Protein AF-A0A9W6Y6C5-F1 (afdb_monomer)

InterPro domains:
  IPR032675 Leucine-rich repeat domain superfamily [G3DSA:3.80.10.10] (20-243)
  IPR058256 WLGC domain [PF26605] (232-296)

pLDDT: mean 74.9, std 23.09, range [21.95, 97.5]

Mean predicted aligned error: 12.91 Å

Sequence (296 aa):
MEVYPPGRFEQLASVSADPVEIAVIYKSLKSLRILTVLECSVRTTWKPIPEAPSTRRHRALTSPMVHLPDDIFDDMQSLAFIHLAMFVATPKLPSFQGLTGLKSLTLAVFLVLQELPPLTNLQRLERFFMVGLISMDSLPDLSPVQNLKSFVVSDRGTWCCNGFLGDCDLSVDKCMVHPVWGAPAATCLPSNRTNKVATTATIELVKKFATTVCGPVPKPEFLEGSPTPDIMAPCNGTLYRQCPRPDNVESMCYNARFMGIACTTTPFPIEMRRRQIASGLGDKCDPTVEAWLGCK

Organism: NCBI:txid1490495

Structure (mmCIF, N/CA/C/O backbone):
data_AF-A0A9W6Y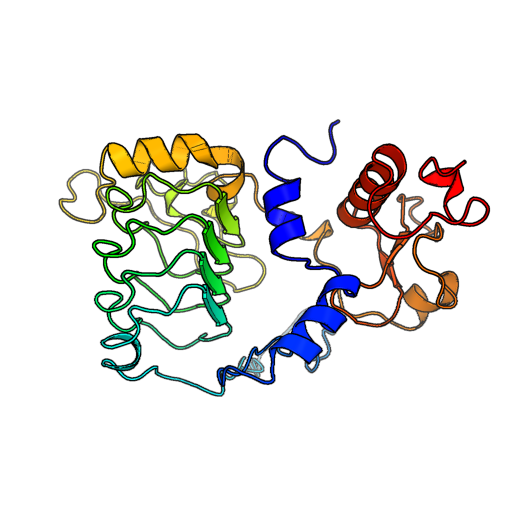6C5-F1
#
_entry.id   AF-A0A9W6Y6C5-F1
#
loop_
_atom_site.group_PDB
_atom_site.id
_atom_site.type_symbol
_atom_site.label_atom_id
_atom_site.label_alt_id
_atom_site.label_comp_id
_atom_site.label_asym_id
_atom_site.label_entity_id
_atom_site.label_seq_id
_atom_site.pdbx_PDB_ins_code
_atom_site.Cartn_x
_atom_site.Cartn_y
_atom_site.Cartn_z
_atom_site.occupancy
_atom_site.B_iso_or_equiv
_atom_site.auth_seq_id
_atom_site.auth_comp_id
_atom_site.auth_asym_id
_atom_site.auth_atom_id
_atom_site.pdbx_PDB_model_num
ATOM 1 N N . MET A 1 1 ? 23.641 -3.076 -4.170 1.00 35.78 1 MET A N 1
ATOM 2 C CA . MET A 1 1 ? 22.394 -2.531 -3.594 1.00 35.78 1 MET A CA 1
ATOM 3 C C . MET A 1 1 ? 21.275 -3.473 -3.974 1.00 35.78 1 MET A C 1
ATOM 5 O O . MET A 1 1 ? 21.110 -3.741 -5.154 1.00 35.78 1 MET A O 1
ATOM 9 N N . GLU A 1 2 ? 20.577 -4.032 -2.995 1.00 43.03 2 GLU A N 1
ATOM 10 C CA . GLU A 1 2 ? 19.463 -4.950 -3.232 1.00 43.03 2 GLU A CA 1
ATOM 11 C C . GLU A 1 2 ? 18.272 -4.145 -3.785 1.00 43.03 2 GLU A C 1
ATOM 13 O O . GLU A 1 2 ? 17.758 -3.251 -3.114 1.00 43.03 2 GLU A O 1
ATOM 18 N N . VAL A 1 3 ? 17.873 -4.389 -5.038 1.00 47.50 3 VAL A N 1
ATOM 19 C CA . VAL A 1 3 ? 16.790 -3.642 -5.720 1.00 47.50 3 VAL A CA 1
ATOM 20 C C . VAL A 1 3 ? 15.451 -3.809 -4.983 1.00 47.50 3 VAL A C 1
ATOM 22 O O . VAL A 1 3 ? 14.647 -2.871 -4.899 1.00 47.50 3 VAL A O 1
ATOM 25 N N . TYR A 1 4 ? 15.261 -4.968 -4.351 1.00 45.44 4 TYR A N 1
ATOM 26 C CA . TYR A 1 4 ? 14.184 -5.241 -3.408 1.00 45.44 4 TYR A CA 1
ATOM 27 C C . TYR A 1 4 ? 14.740 -5.558 -2.019 1.00 45.44 4 TYR A C 1
ATOM 29 O O . TYR A 1 4 ? 15.051 -6.719 -1.757 1.00 45.44 4 TYR A O 1
ATOM 37 N N . PRO A 1 5 ? 14.817 -4.577 -1.105 1.00 46.44 5 PRO A N 1
ATOM 38 C CA . PRO A 1 5 ? 14.903 -4.891 0.313 1.00 46.44 5 PRO A CA 1
ATOM 39 C C . PRO A 1 5 ? 13.683 -5.734 0.748 1.00 46.44 5 PRO A C 1
ATOM 41 O O . PRO A 1 5 ? 12.612 -5.621 0.132 1.00 46.44 5 PRO A O 1
ATOM 44 N N . PRO A 1 6 ? 13.813 -6.557 1.804 1.00 42.69 6 PRO A N 1
ATOM 45 C CA . PRO A 1 6 ? 12.736 -7.416 2.301 1.00 42.69 6 PRO A CA 1
ATOM 46 C C . PRO A 1 6 ? 11.403 -6.663 2.472 1.00 42.69 6 PRO A C 1
ATOM 48 O O . PRO A 1 6 ? 11.356 -5.623 3.129 1.00 42.69 6 PRO A O 1
ATOM 51 N N . GLY A 1 7 ? 10.312 -7.164 1.880 1.00 43.38 7 GLY A N 1
ATOM 52 C CA . GLY A 1 7 ? 8.975 -6.548 1.923 1.00 43.38 7 GLY A CA 1
ATOM 53 C C . GLY A 1 7 ? 8.609 -5.678 0.711 1.00 43.38 7 GLY A C 1
ATOM 54 O O . GLY A 1 7 ? 7.429 -5.441 0.451 1.00 43.38 7 GLY A O 1
ATOM 55 N N . ARG A 1 8 ? 9.587 -5.197 -0.073 1.00 44.81 8 ARG A N 1
ATOM 56 C CA . ARG A 1 8 ? 9.325 -4.306 -1.224 1.00 44.81 8 ARG A CA 1
ATOM 57 C C . ARG A 1 8 ? 8.749 -5.051 -2.434 1.00 44.81 8 ARG A C 1
ATOM 59 O O . ARG A 1 8 ? 7.960 -4.481 -3.185 1.00 44.81 8 ARG A O 1
ATOM 66 N N . PHE A 1 9 ? 9.137 -6.314 -2.620 1.00 38.84 9 PHE A N 1
ATOM 67 C CA . PHE A 1 9 ? 8.593 -7.178 -3.671 1.00 38.84 9 PHE A CA 1
ATOM 68 C C . PHE A 1 9 ? 7.110 -7.453 -3.414 1.00 38.84 9 PHE A C 1
ATOM 70 O O . PHE A 1 9 ? 6.289 -7.272 -4.303 1.00 38.84 9 PHE A O 1
ATOM 77 N N . GLU A 1 10 ? 6.752 -7.775 -2.174 1.00 42.00 10 GLU A N 1
ATOM 78 C CA . GLU A 1 10 ? 5.386 -8.040 -1.732 1.00 42.00 10 GLU A CA 1
ATOM 79 C C . GLU A 1 10 ? 4.498 -6.798 -1.886 1.00 42.00 10 GLU A C 1
ATOM 81 O O . GLU A 1 10 ? 3.348 -6.908 -2.309 1.00 42.00 10 GLU A O 1
ATOM 86 N N . GLN A 1 11 ? 5.034 -5.606 -1.607 1.00 41.72 11 GLN A N 1
ATOM 87 C CA . GLN A 1 11 ? 4.321 -4.335 -1.764 1.00 41.72 11 GLN A CA 1
ATOM 88 C C . GLN A 1 11 ? 4.034 -3.975 -3.229 1.00 41.72 11 GLN A C 1
ATOM 90 O O . GLN A 1 11 ? 2.959 -3.464 -3.521 1.00 41.72 11 GLN A O 1
ATOM 95 N N . LEU A 1 12 ? 4.967 -4.220 -4.154 1.00 37.03 12 LEU A N 1
ATOM 96 C CA . LEU A 1 12 ? 4.788 -3.877 -5.572 1.00 37.03 12 LEU A CA 1
ATOM 97 C C . LEU A 1 12 ? 4.076 -4.980 -6.358 1.00 37.03 12 LEU A C 1
ATOM 99 O O . LEU A 1 12 ? 3.166 -4.674 -7.119 1.00 37.03 12 LEU A O 1
ATOM 103 N N . ALA A 1 13 ? 4.417 -6.251 -6.126 1.00 36.44 13 ALA A N 1
ATOM 104 C CA . ALA A 1 13 ? 3.774 -7.396 -6.771 1.00 36.44 13 ALA A CA 1
ATOM 105 C C . ALA A 1 13 ? 2.296 -7.538 -6.370 1.00 36.44 13 ALA A C 1
ATOM 107 O O . ALA A 1 13 ? 1.484 -7.964 -7.184 1.00 36.44 13 ALA A O 1
ATOM 108 N N . SER A 1 14 ? 1.911 -7.118 -5.155 1.00 36.47 14 SER A N 1
ATOM 109 C CA . SER A 1 14 ? 0.491 -7.050 -4.764 1.00 36.47 14 SER A CA 1
ATOM 110 C C . SER A 1 14 ? -0.294 -5.946 -5.481 1.00 36.47 14 SER A C 1
ATOM 112 O O . SER A 1 14 ? -1.517 -6.028 -5.568 1.00 36.47 14 SER A O 1
ATOM 114 N N . VAL A 1 15 ? 0.393 -4.927 -6.011 1.00 38.50 15 VAL A N 1
ATOM 115 C CA . VAL A 1 15 ? -0.204 -3.823 -6.781 1.00 38.50 15 VAL A CA 1
ATOM 116 C C . VAL A 1 15 ? -0.152 -4.103 -8.290 1.00 38.50 15 VAL A C 1
ATOM 118 O O . VAL A 1 15 ? -1.014 -3.634 -9.031 1.00 38.50 15 VAL A O 1
ATOM 121 N N . SER A 1 16 ? 0.820 -4.893 -8.754 1.00 35.66 16 SER A N 1
ATOM 122 C CA . SER A 1 16 ? 0.976 -5.322 -10.146 1.00 35.66 16 SER A CA 1
ATOM 123 C C . SER A 1 16 ? 0.706 -6.823 -10.291 1.00 35.66 16 SER A C 1
ATOM 125 O O . SER A 1 16 ? 1.636 -7.616 -10.430 1.00 35.66 16 SER A O 1
ATOM 127 N N . ALA A 1 17 ? -0.563 -7.221 -10.250 1.00 30.53 17 ALA A N 1
ATOM 128 C CA . ALA A 1 17 ? -0.942 -8.583 -10.616 1.00 30.53 17 ALA A CA 1
ATOM 129 C C . ALA A 1 17 ? -0.750 -8.815 -12.131 1.00 30.53 17 ALA A C 1
ATOM 131 O O . ALA A 1 17 ? -1.084 -7.954 -12.950 1.00 30.53 17 ALA A O 1
ATOM 132 N N . ASP A 1 18 ? -0.181 -9.975 -12.463 1.00 35.78 18 ASP A N 1
ATOM 133 C CA . ASP A 1 18 ? 0.214 -10.463 -13.790 1.00 35.78 18 ASP A CA 1
ATOM 134 C C . ASP A 1 18 ? -0.994 -11.016 -14.604 1.00 35.78 18 ASP A C 1
ATOM 136 O O . ASP A 1 18 ? -1.889 -11.650 -14.035 1.00 35.78 18 ASP A O 1
ATOM 140 N N . PRO A 1 19 ? -1.041 -10.807 -15.936 1.00 37.81 19 PRO A N 1
ATOM 141 C CA . PRO A 1 19 ? -2.069 -11.327 -16.856 1.00 37.81 19 PRO A CA 1
ATOM 142 C C . PRO A 1 19 ? -2.329 -12.809 -16.925 1.00 37.81 19 PRO A C 1
ATOM 144 O O . PRO A 1 19 ? -3.433 -13.179 -17.339 1.00 37.81 19 PRO A O 1
ATOM 147 N N . VAL A 1 20 ? -1.389 -13.662 -16.541 1.00 39.09 20 VAL A N 1
ATOM 148 C CA . VAL A 1 20 ? -1.646 -15.104 -16.618 1.00 39.09 20 VAL A CA 1
ATOM 149 C C . VAL A 1 20 ? -2.692 -15.545 -15.570 1.00 39.09 20 VAL A C 1
ATOM 151 O O . VAL A 1 20 ? -3.360 -16.563 -15.752 1.00 39.09 20 VAL A O 1
ATOM 154 N N . GLU A 1 21 ? -2.996 -14.717 -14.559 1.00 43.22 21 GLU A N 1
ATOM 155 C CA . GLU A 1 21 ? -4.095 -14.961 -13.607 1.00 43.22 21 GLU A CA 1
ATOM 156 C C . GLU A 1 21 ? -5.474 -14.422 -14.051 1.00 43.22 21 GLU A C 1
ATOM 158 O O . GLU A 1 21 ? -6.501 -14.831 -13.500 1.00 43.22 21 GLU A O 1
ATOM 163 N N . ILE A 1 22 ? -5.567 -13.600 -15.107 1.00 39.03 22 ILE A N 1
ATOM 164 C CA . ILE A 1 22 ? -6.864 -13.093 -15.605 1.00 39.03 22 ILE A CA 1
ATOM 165 C C . ILE A 1 22 ? -7.695 -14.189 -16.296 1.00 39.03 22 ILE A C 1
ATOM 167 O O . ILE A 1 22 ? -8.928 -14.167 -16.244 1.00 39.03 22 ILE A O 1
ATOM 171 N N . ALA A 1 23 ? -7.061 -15.220 -16.856 1.00 34.91 23 ALA A N 1
ATOM 172 C CA . ALA A 1 23 ? -7.783 -16.358 -17.432 1.00 34.91 23 ALA A CA 1
ATOM 173 C C . ALA A 1 23 ? -8.516 -17.205 -16.363 1.00 34.91 23 ALA A C 1
ATOM 175 O O . ALA A 1 23 ? -9.588 -17.755 -16.630 1.00 34.91 23 ALA A O 1
ATOM 176 N N . VAL A 1 24 ? -7.994 -17.259 -15.129 1.00 37.81 24 VAL A N 1
ATOM 177 C CA . VAL A 1 24 ? -8.642 -17.921 -13.977 1.00 37.81 24 VAL A CA 1
ATOM 178 C C . VAL A 1 24 ? -9.771 -17.051 -13.410 1.00 37.81 24 VAL A C 1
ATOM 180 O O . VAL A 1 24 ? -10.829 -17.570 -13.031 1.00 37.81 24 VAL A O 1
ATOM 183 N N . ILE A 1 25 ? -9.592 -15.725 -13.446 1.00 38.53 25 ILE A N 1
ATOM 184 C CA . ILE A 1 25 ? -10.616 -14.734 -13.089 1.00 38.53 25 ILE A CA 1
ATOM 185 C C . ILE A 1 25 ? -11.837 -14.873 -14.017 1.00 38.53 25 ILE A C 1
ATOM 187 O O . ILE A 1 25 ? -12.955 -15.019 -13.526 1.00 38.53 25 ILE A O 1
ATOM 191 N N . TYR A 1 26 ? -11.657 -14.983 -15.338 1.00 32.91 26 TYR A N 1
ATOM 192 C CA . TYR A 1 26 ? -12.783 -15.114 -16.279 1.00 32.91 26 TYR A CA 1
ATOM 193 C C . TYR A 1 26 ? -13.602 -16.409 -16.134 1.00 32.91 26 TYR A C 1
ATOM 195 O O . TYR A 1 26 ? -14.807 -16.397 -16.389 1.00 32.91 26 TYR A O 1
ATOM 203 N N . LYS A 1 27 ? -13.002 -17.521 -15.686 1.00 29.88 27 LYS A N 1
ATOM 204 C CA . LYS A 1 27 ? -13.739 -18.785 -15.476 1.00 29.88 27 LYS A CA 1
ATOM 205 C C . LYS A 1 27 ? -14.435 -18.854 -14.108 1.00 29.88 27 LYS A C 1
ATOM 207 O O . LYS A 1 27 ? -15.448 -19.539 -13.981 1.00 29.88 27 LYS A O 1
ATOM 212 N N . SER A 1 28 ? -13.943 -18.100 -13.120 1.00 31.39 28 SER A N 1
ATOM 213 C CA . SER A 1 28 ? -14.518 -18.004 -11.763 1.00 31.39 28 SER A CA 1
ATOM 214 C C . SER A 1 28 ? -15.625 -16.943 -11.652 1.00 31.39 28 SER A C 1
ATOM 216 O O . SER A 1 28 ? -16.519 -17.056 -10.813 1.00 31.39 28 SER A O 1
ATOM 218 N N . LEU A 1 29 ? -15.641 -15.964 -12.566 1.00 35.97 29 LEU A N 1
ATOM 219 C CA . LEU A 1 29 ? -16.676 -14.926 -12.690 1.00 35.97 29 LEU A CA 1
ATOM 220 C C . LEU A 1 29 ? -18.054 -15.442 -13.152 1.00 35.97 29 LEU A C 1
ATOM 222 O O . LEU A 1 29 ? -18.981 -14.655 -13.332 1.00 35.97 29 LEU A O 1
ATOM 226 N N . LYS A 1 30 ? -18.243 -16.762 -13.283 1.00 27.92 30 LYS A N 1
ATOM 227 C CA . LYS A 1 30 ? -19.571 -17.358 -13.489 1.00 27.92 30 LYS A CA 1
ATOM 228 C C . LYS A 1 30 ? -20.426 -17.429 -12.219 1.00 27.92 30 LYS A C 1
ATOM 230 O O . LYS A 1 30 ? -21.610 -17.727 -12.348 1.00 27.92 30 LYS A O 1
ATOM 235 N N . SER A 1 31 ? -19.871 -17.156 -11.030 1.00 30.20 31 SER A N 1
ATOM 236 C CA . SER A 1 31 ? -20.602 -17.401 -9.777 1.00 30.20 31 SER A CA 1
ATOM 237 C C . SER A 1 31 ? -20.768 -16.244 -8.799 1.00 30.20 31 SER A C 1
ATOM 239 O O . SER A 1 31 ? -21.602 -16.400 -7.918 1.00 30.20 31 SER A O 1
ATOM 241 N N . LEU A 1 32 ? -20.103 -15.092 -8.918 1.00 27.98 32 LEU A N 1
ATOM 242 C CA . LEU A 1 32 ? -20.371 -13.991 -7.982 1.00 27.98 32 LEU A CA 1
ATOM 243 C C . LEU A 1 32 ? -20.358 -12.623 -8.670 1.00 27.98 32 LEU A C 1
ATOM 245 O O . LEU A 1 32 ? -19.344 -12.166 -9.192 1.00 27.98 32 LEU A O 1
ATOM 249 N N . ARG A 1 33 ? -21.524 -11.972 -8.642 1.00 34.81 33 ARG A N 1
ATOM 250 C CA . ARG A 1 33 ? -21.715 -10.555 -8.948 1.00 34.81 33 ARG A CA 1
ATOM 251 C C . ARG A 1 33 ? -21.008 -9.725 -7.872 1.00 34.81 33 ARG A C 1
ATOM 253 O O . ARG A 1 33 ? -21.484 -9.734 -6.750 1.00 34.81 33 ARG A O 1
ATOM 260 N N . ILE A 1 34 ? -19.928 -9.030 -8.229 1.00 29.50 34 ILE A N 1
ATOM 261 C CA . ILE A 1 34 ? -19.502 -7.690 -7.769 1.00 29.50 34 ILE A CA 1
ATOM 262 C C . ILE A 1 34 ? -18.491 -7.213 -8.829 1.00 29.50 34 ILE A C 1
ATOM 264 O O . ILE A 1 34 ? -17.524 -7.913 -9.122 1.00 29.50 34 ILE A O 1
ATOM 268 N N . LEU A 1 35 ? -18.761 -6.066 -9.466 1.00 28.34 35 LEU A N 1
ATOM 269 C CA . LEU A 1 35 ? -17.935 -5.513 -10.545 1.00 28.34 35 LEU A CA 1
ATOM 270 C C . LEU A 1 35 ? -16.554 -5.094 -10.019 1.00 28.34 35 LEU A C 1
ATOM 272 O O . LEU A 1 35 ? -16.429 -4.145 -9.249 1.00 28.34 35 LEU A O 1
ATOM 276 N N . THR A 1 36 ? -15.510 -5.764 -10.491 1.00 31.42 36 THR A N 1
ATOM 277 C CA . THR A 1 36 ? -14.113 -5.348 -10.360 1.00 31.42 36 THR A CA 1
ATOM 278 C C . THR A 1 36 ? -13.813 -4.213 -11.346 1.00 31.42 36 THR A C 1
ATOM 280 O O . THR A 1 36 ? -13.741 -4.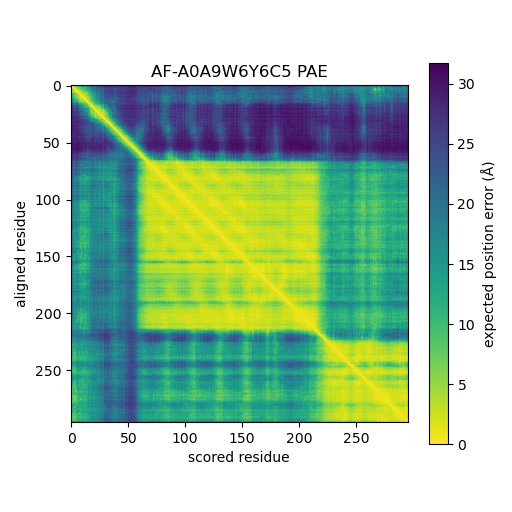423 -12.553 1.00 31.42 36 THR A O 1
ATOM 283 N N . VAL A 1 37 ? -13.623 -2.988 -10.844 1.00 33.69 37 VAL A N 1
ATOM 284 C CA . VAL A 1 37 ? -13.155 -1.837 -11.640 1.00 33.69 37 VAL A CA 1
ATOM 285 C C . VAL A 1 37 ? -11.629 -1.886 -11.725 1.00 33.69 37 VAL A C 1
ATOM 287 O O . VAL A 1 37 ? -10.928 -1.212 -10.976 1.00 33.69 37 VAL A O 1
ATOM 290 N N . LEU A 1 38 ? -11.111 -2.692 -12.655 1.00 30.36 38 LEU A N 1
ATOM 291 C CA . LEU A 1 38 ? -9.702 -2.654 -13.069 1.00 30.36 38 LEU A CA 1
ATOM 292 C C . LEU A 1 38 ? -9.464 -1.689 -14.257 1.00 30.36 38 LEU A C 1
ATOM 294 O O . LEU A 1 38 ? -8.454 -1.787 -14.943 1.00 30.36 38 LEU A O 1
ATOM 298 N N . GLU A 1 39 ? -10.376 -0.736 -14.499 1.00 33.75 39 GLU A N 1
ATOM 299 C CA . GLU A 1 39 ? -10.326 0.216 -15.626 1.00 33.75 39 GLU A CA 1
ATOM 300 C C . GLU A 1 39 ? -10.514 1.688 -15.200 1.00 33.75 39 GLU A C 1
ATOM 302 O O . GLU A 1 39 ? -11.394 2.391 -15.691 1.00 33.75 39 GLU A O 1
ATOM 307 N N . CYS A 1 40 ? -9.674 2.221 -14.308 1.00 28.78 40 CYS A N 1
ATOM 308 C CA . CYS A 1 40 ? -9.691 3.666 -14.022 1.00 28.78 40 CYS A CA 1
ATOM 309 C C . CYS A 1 40 ? -8.330 4.353 -14.193 1.00 28.78 40 CYS A C 1
ATOM 311 O O . CYS A 1 40 ? -7.911 5.165 -13.373 1.00 28.78 40 CYS A O 1
ATOM 313 N N . SER A 1 41 ? -7.599 4.035 -15.266 1.00 29.50 41 SER A N 1
ATOM 314 C CA . SER A 1 41 ? -6.365 4.764 -15.620 1.00 29.50 41 SER A CA 1
ATOM 315 C C . SER A 1 41 ? -6.095 4.887 -17.122 1.00 29.50 41 SER A C 1
ATOM 317 O O . SER A 1 41 ? -4.941 4.998 -17.522 1.00 29.50 41 SER A O 1
ATOM 319 N N . VAL A 1 42 ? -7.122 4.927 -17.980 1.00 28.12 42 VAL A N 1
ATOM 320 C CA . VAL A 1 42 ? -6.904 5.191 -19.417 1.00 28.12 42 VAL A CA 1
ATOM 321 C C . VAL A 1 42 ? -7.990 6.090 -20.010 1.00 28.12 42 VAL A C 1
ATOM 323 O O . VAL A 1 42 ? -8.723 5.671 -20.895 1.00 28.12 42 VAL A O 1
ATOM 326 N N . ARG A 1 43 ? -8.098 7.355 -19.564 1.00 26.94 43 ARG A N 1
ATOM 327 C CA . ARG A 1 43 ? -8.546 8.444 -20.467 1.00 26.94 43 ARG A CA 1
ATOM 328 C C . ARG A 1 43 ? -8.329 9.876 -19.980 1.00 26.94 43 ARG A C 1
ATOM 330 O O . ARG A 1 43 ? -9.202 10.725 -20.148 1.00 26.94 43 ARG A O 1
ATOM 337 N N . THR A 1 44 ? -7.148 10.231 -19.487 1.00 24.55 44 THR A N 1
ATOM 338 C CA . THR A 1 44 ? -6.746 11.646 -19.502 1.00 24.55 44 THR A CA 1
ATOM 339 C C . THR A 1 44 ? -5.292 11.759 -19.927 1.00 24.55 44 THR A C 1
ATOM 341 O O . THR A 1 44 ? -4.393 11.418 -19.171 1.00 24.55 44 THR A O 1
ATOM 344 N N . THR A 1 45 ? -5.080 12.211 -21.161 1.00 25.09 45 THR A N 1
ATOM 345 C CA . THR A 1 45 ? -3.783 12.606 -21.713 1.00 25.09 45 THR A CA 1
ATOM 346 C C . THR A 1 45 ? -3.016 13.468 -20.708 1.00 25.09 45 THR A C 1
ATOM 348 O O . THR A 1 45 ? -3.386 14.620 -20.479 1.00 25.09 45 THR A O 1
ATOM 351 N N . TRP A 1 46 ? -1.963 12.915 -20.111 1.00 24.17 46 TRP A N 1
ATOM 352 C CA . TRP A 1 46 ? -0.948 13.688 -19.407 1.00 24.17 46 TRP A CA 1
ATOM 353 C C . TRP A 1 46 ? -0.102 14.395 -20.468 1.00 24.17 46 TRP A C 1
ATOM 355 O O . TRP A 1 46 ? 0.730 13.772 -21.120 1.00 24.17 46 TRP A O 1
ATOM 365 N N . LYS A 1 47 ? -0.347 15.689 -20.693 1.00 21.95 47 LYS A N 1
ATOM 366 C CA . LYS A 1 47 ? 0.662 16.576 -21.285 1.00 21.95 47 LYS A CA 1
ATOM 367 C C . LYS A 1 47 ? 1.342 17.334 -20.138 1.00 21.95 47 LYS A C 1
ATOM 369 O O . LYS A 1 47 ? 0.615 17.838 -19.280 1.00 21.95 47 LYS A O 1
ATOM 374 N N . PRO A 1 48 ? 2.683 17.440 -20.108 1.00 25.17 48 PRO A N 1
ATOM 375 C CA . PRO A 1 48 ? 3.373 18.337 -19.186 1.00 25.17 48 PRO A CA 1
ATOM 376 C C . PRO A 1 48 ? 2.980 19.785 -19.511 1.00 25.17 48 PRO A C 1
ATOM 378 O O . PRO A 1 48 ? 2.937 20.158 -20.684 1.00 25.17 48 PRO A O 1
ATOM 381 N N . ILE A 1 49 ? 2.661 20.587 -18.495 1.00 26.33 49 ILE A N 1
ATOM 382 C CA . ILE A 1 49 ? 2.332 22.011 -18.656 1.00 26.33 49 ILE A CA 1
ATOM 383 C C . ILE A 1 49 ? 3.634 22.828 -18.527 1.00 26.33 49 ILE A C 1
ATOM 385 O O . ILE A 1 49 ? 4.293 22.700 -17.495 1.00 26.33 49 ILE A O 1
ATOM 389 N N . PRO A 1 50 ? 4.007 23.664 -19.518 1.00 27.55 50 PRO A N 1
ATOM 390 C CA . PRO A 1 50 ? 4.955 24.759 -19.328 1.00 27.55 50 PRO A CA 1
ATOM 391 C C . PRO A 1 50 ? 4.277 25.933 -18.599 1.00 27.55 50 PRO A C 1
ATOM 393 O O . PRO A 1 50 ? 3.067 26.120 -18.699 1.00 27.55 50 PRO A O 1
ATOM 396 N N . GLU A 1 51 ? 5.057 26.698 -17.841 1.00 30.81 51 GLU A N 1
ATOM 397 C CA . GLU A 1 51 ? 4.613 27.739 -16.904 1.00 30.81 51 GLU A CA 1
ATOM 398 C C . GLU A 1 51 ? 3.603 28.783 -17.450 1.00 30.81 51 GLU A C 1
ATOM 400 O O . GLU A 1 51 ? 3.747 29.296 -18.558 1.00 30.81 51 GLU A O 1
ATOM 405 N N . ALA A 1 52 ? 2.672 29.166 -16.552 1.00 25.91 52 ALA A N 1
ATOM 406 C CA . ALA A 1 52 ? 1.815 30.375 -16.493 1.00 25.91 52 ALA A CA 1
ATOM 407 C C . ALA A 1 52 ? 0.575 30.502 -17.428 1.00 25.91 52 ALA A C 1
ATOM 409 O O . ALA A 1 52 ? 0.502 29.876 -18.478 1.00 25.91 52 ALA A O 1
ATOM 410 N N . PRO A 1 53 ? -0.395 31.403 -17.126 1.00 37.47 53 PRO A N 1
ATOM 411 C CA . PRO A 1 53 ? -1.099 31.633 -15.858 1.00 37.47 53 PRO A CA 1
ATOM 412 C C . PRO A 1 53 ? -2.645 31.498 -15.986 1.00 37.47 53 PRO A C 1
ATOM 414 O O . PRO A 1 53 ? -3.230 31.594 -17.059 1.00 37.47 53 PRO A O 1
ATOM 417 N N . SER A 1 54 ? -3.311 31.301 -14.840 1.00 38.22 54 SER A N 1
ATOM 418 C CA . SER A 1 54 ? -4.755 31.498 -14.581 1.00 38.22 54 SER A CA 1
ATOM 419 C C . SER A 1 54 ? -5.774 30.981 -15.616 1.00 38.22 54 SER A C 1
ATOM 421 O O . SER A 1 54 ? -6.292 31.733 -16.433 1.00 38.22 54 SER A O 1
ATOM 423 N N . THR A 1 55 ? -6.191 29.720 -15.479 1.00 26.09 55 THR A N 1
ATOM 424 C CA . THR A 1 55 ? -7.614 29.310 -15.419 1.00 26.09 55 THR A CA 1
ATOM 425 C C . THR A 1 55 ? -7.682 27.807 -15.140 1.00 26.09 55 THR A C 1
ATOM 427 O O . THR A 1 55 ? -7.349 26.971 -15.976 1.00 26.09 55 THR A O 1
ATOM 430 N N . ARG A 1 56 ? -8.092 27.443 -13.919 1.00 37.22 56 ARG A N 1
ATOM 431 C CA . ARG A 1 56 ? -8.302 26.048 -13.513 1.00 37.22 56 ARG A CA 1
ATOM 432 C C . ARG A 1 56 ? -9.395 25.415 -14.374 1.00 37.22 56 ARG A C 1
ATOM 434 O O . ARG A 1 56 ? -10.560 25.781 -14.264 1.00 37.22 56 ARG A O 1
ATOM 441 N N . ARG A 1 57 ? -9.047 24.364 -15.111 1.00 29.58 57 ARG A N 1
ATOM 442 C CA . ARG A 1 57 ? -9.955 23.238 -15.359 1.00 29.58 57 ARG A CA 1
ATOM 443 C C . ARG A 1 57 ? -9.243 21.963 -14.924 1.00 29.58 57 ARG A C 1
ATOM 445 O O . ARG A 1 57 ? -8.625 21.272 -15.725 1.00 29.58 57 ARG A O 1
ATOM 452 N N . HIS A 1 58 ? -9.300 21.682 -13.622 1.00 33.00 58 HIS A N 1
ATOM 453 C CA . HIS A 1 58 ? -8.957 20.360 -13.107 1.00 33.00 58 HIS A CA 1
ATOM 454 C C . HIS A 1 58 ? -9.976 19.375 -13.683 1.00 33.00 58 HIS A C 1
ATOM 456 O O . HIS A 1 58 ? -11.176 19.501 -13.441 1.00 33.00 58 HIS A O 1
ATOM 462 N N . ARG A 1 59 ? -9.514 18.418 -14.486 1.00 34.41 59 ARG A N 1
ATOM 463 C CA . ARG A 1 59 ? -10.340 17.288 -14.907 1.00 34.41 59 ARG A CA 1
ATOM 464 C C . ARG A 1 59 ? -10.568 16.443 -13.651 1.00 34.41 59 ARG A C 1
ATOM 466 O O . ARG A 1 59 ? -9.652 15.765 -13.200 1.00 34.41 59 ARG A O 1
ATOM 473 N N . ALA A 1 60 ? -11.733 16.591 -13.025 1.00 41.12 60 ALA A N 1
ATOM 474 C CA . ALA A 1 60 ? -12.073 15.872 -11.805 1.00 41.12 60 ALA A CA 1
ATOM 475 C C . ALA A 1 60 ? -12.077 14.362 -12.083 1.00 41.12 60 ALA A C 1
ATOM 477 O O . ALA A 1 60 ? -12.727 13.905 -13.026 1.00 41.12 60 ALA A O 1
ATOM 478 N N . LEU A 1 61 ? -11.358 13.594 -11.263 1.00 47.72 61 LEU A N 1
ATOM 479 C CA . LEU A 1 61 ? -11.594 12.159 -11.141 1.00 47.72 61 LEU A CA 1
ATOM 480 C C . LEU A 1 61 ? -13.018 12.000 -10.614 1.00 47.72 61 LEU A C 1
ATOM 482 O O . LEU A 1 61 ? -13.316 12.389 -9.488 1.00 47.72 61 LEU A O 1
ATOM 486 N N . THR A 1 62 ? -13.915 11.516 -11.465 1.00 41.06 62 THR A N 1
ATOM 487 C CA . THR A 1 62 ? -15.307 11.275 -11.090 1.00 41.06 62 THR A CA 1
ATOM 488 C C . THR A 1 62 ? -15.426 9.815 -10.680 1.00 41.06 62 THR A C 1
ATOM 490 O O . THR A 1 62 ? -15.132 8.923 -11.472 1.00 41.06 62 THR A O 1
ATOM 493 N N . SER A 1 63 ? -15.804 9.564 -9.424 1.00 49.47 63 SER A N 1
ATOM 494 C CA . SER A 1 63 ? -16.252 8.228 -9.031 1.00 49.47 63 SER A CA 1
ATOM 495 C C . SER A 1 63 ? -17.666 8.028 -9.577 1.00 49.47 63 SER A C 1
ATOM 497 O O . SER A 1 63 ? -18.512 8.895 -9.343 1.00 49.47 63 SER A O 1
ATOM 499 N N . PRO A 1 64 ? -17.966 6.912 -10.262 1.00 52.69 64 PRO A N 1
ATOM 500 C CA . PRO A 1 64 ? -19.337 6.589 -10.643 1.00 52.69 64 PRO A CA 1
ATOM 501 C C . PRO A 1 64 ? -20.225 6.294 -9.421 1.00 52.69 64 PRO A C 1
ATOM 503 O O . PRO A 1 64 ? -21.446 6.342 -9.533 1.00 52.69 64 PRO A O 1
ATOM 506 N N . MET A 1 65 ? -19.629 6.013 -8.255 1.00 52.47 65 MET A N 1
ATOM 507 C CA . MET A 1 65 ? -20.338 5.652 -7.030 1.00 52.47 65 MET A CA 1
ATOM 508 C C . MET A 1 65 ? -19.866 6.535 -5.868 1.00 52.47 65 MET A C 1
ATOM 510 O O . MET A 1 65 ? -18.695 6.525 -5.488 1.00 52.47 65 MET A O 1
ATOM 514 N N . VAL A 1 66 ? -20.775 7.351 -5.334 1.00 60.41 66 VAL A N 1
ATOM 515 C CA . VAL A 1 66 ? -20.458 8.348 -4.293 1.00 60.41 66 VAL A CA 1
ATOM 516 C C . VAL A 1 66 ? -20.612 7.760 -2.882 1.00 60.41 66 VAL A C 1
ATOM 518 O O . VAL A 1 66 ? -19.951 8.213 -1.948 1.00 60.41 66 VAL A O 1
ATOM 521 N N . HIS A 1 67 ? -21.429 6.714 -2.731 1.00 64.62 67 HIS A N 1
ATOM 522 C CA . HIS A 1 67 ? -21.798 6.132 -1.441 1.00 64.62 67 HIS A CA 1
ATOM 523 C C . HIS A 1 67 ? -22.034 4.616 -1.561 1.00 64.62 67 HIS A C 1
ATOM 525 O O . HIS A 1 67 ? -22.588 4.165 -2.565 1.00 64.62 67 HIS A O 1
ATOM 531 N N . LEU A 1 68 ? -21.637 3.839 -0.547 1.00 71.94 68 LEU A N 1
ATOM 532 C CA . LEU A 1 68 ? -22.091 2.454 -0.347 1.00 71.94 68 LEU A CA 1
ATOM 533 C C . LEU A 1 68 ? -23.243 2.476 0.665 1.00 71.94 68 LEU A C 1
ATOM 535 O O . LEU A 1 68 ? -23.089 3.157 1.671 1.00 71.94 68 LEU A O 1
ATOM 539 N N . PRO A 1 69 ? -24.359 1.760 0.445 1.00 79.25 69 PRO A N 1
ATOM 540 C CA . PRO A 1 69 ? -25.407 1.615 1.457 1.00 79.25 69 PRO A CA 1
ATOM 541 C C . PRO A 1 69 ? -24.844 1.154 2.806 1.00 79.25 69 PRO A C 1
ATOM 543 O O . PRO A 1 69 ? -23.915 0.345 2.835 1.00 79.25 69 PRO A O 1
ATOM 546 N N . ASP A 1 70 ? -25.407 1.665 3.901 1.00 84.00 70 ASP A N 1
ATOM 547 C CA . ASP A 1 70 ? -24.905 1.408 5.258 1.00 84.00 70 ASP A CA 1
ATOM 548 C C . ASP A 1 70 ? -25.001 -0.074 5.656 1.00 84.00 70 ASP A C 1
ATOM 550 O O . ASP A 1 70 ? -24.148 -0.567 6.392 1.00 84.00 70 ASP A O 1
ATOM 554 N N . ASP A 1 71 ? -25.996 -0.777 5.114 1.00 79.62 71 ASP A N 1
ATOM 555 C CA . ASP A 1 71 ? -26.360 -2.171 5.389 1.00 79.62 71 ASP A CA 1
ATOM 556 C C . ASP A 1 71 ? -25.730 -3.181 4.415 1.00 79.62 71 ASP A C 1
ATOM 558 O O . ASP A 1 71 ? -25.937 -4.389 4.536 1.00 79.62 71 ASP A O 1
ATOM 562 N N . ILE A 1 72 ? -24.936 -2.719 3.439 1.00 81.12 72 ILE A N 1
ATOM 563 C CA . ILE A 1 72 ? -24.434 -3.575 2.351 1.00 81.12 72 ILE A CA 1
ATOM 564 C C . ILE A 1 72 ? -23.634 -4.784 2.854 1.00 81.12 72 ILE A C 1
ATOM 566 O O . ILE A 1 72 ? -23.545 -5.779 2.145 1.00 81.12 72 ILE A O 1
ATOM 570 N N . PHE A 1 73 ? -23.046 -4.719 4.052 1.00 86.12 73 PHE A N 1
ATOM 571 C CA . PHE A 1 73 ? -22.204 -5.780 4.606 1.00 86.12 73 PHE A CA 1
ATOM 572 C C . PHE A 1 73 ? -22.851 -6.595 5.731 1.00 86.12 73 PHE A C 1
ATOM 574 O O . PHE A 1 73 ? -22.218 -7.550 6.185 1.00 86.12 73 PHE A O 1
ATOM 581 N N . ASP A 1 74 ? -24.072 -6.275 6.162 1.00 84.88 74 ASP A N 1
ATOM 582 C CA . ASP A 1 74 ? -24.664 -6.822 7.393 1.00 84.88 74 ASP A CA 1
ATOM 583 C C . ASP A 1 74 ? -24.836 -8.352 7.347 1.00 84.88 74 ASP A C 1
ATOM 585 O O . ASP A 1 74 ? -24.471 -9.050 8.295 1.00 84.88 74 ASP A O 1
ATOM 589 N N . ASP A 1 75 ? -25.253 -8.892 6.199 1.00 84.44 75 ASP A N 1
ATOM 590 C CA . ASP A 1 75 ? -25.490 -10.331 6.000 1.00 84.44 75 ASP A CA 1
ATOM 591 C C . ASP A 1 75 ? -24.397 -11.027 5.160 1.00 84.44 75 ASP A C 1
ATOM 593 O O . ASP A 1 75 ? -24.601 -12.096 4.578 1.00 84.44 75 ASP A O 1
ATOM 597 N N . MET A 1 76 ? -23.193 -10.448 5.087 1.00 85.56 76 MET A N 1
ATOM 598 C CA . MET A 1 76 ? -22.101 -10.931 4.225 1.00 85.56 76 MET A CA 1
ATOM 599 C C . MET A 1 76 ? -21.078 -11.837 4.937 1.00 85.56 76 MET A C 1
ATOM 601 O O . MET A 1 76 ? -19.888 -11.827 4.623 1.00 85.56 76 MET A O 1
ATOM 605 N N . GLN A 1 77 ? -21.532 -12.705 5.845 1.00 87.44 77 GLN A N 1
ATOM 606 C CA . GLN A 1 77 ? -20.656 -13.560 6.671 1.00 87.44 77 GLN A CA 1
ATOM 607 C C . GLN A 1 77 ? -19.815 -14.566 5.870 1.00 87.44 77 GLN A C 1
ATOM 609 O O . GLN A 1 77 ? -18.738 -14.969 6.305 1.00 87.44 77 GLN A O 1
ATOM 614 N N . SER A 1 78 ? -20.290 -14.982 4.692 1.00 84.25 78 SER A N 1
ATOM 615 C CA . SER A 1 78 ? -19.555 -15.899 3.805 1.00 84.25 78 SER A CA 1
ATOM 616 C C . SER A 1 78 ? -18.543 -15.187 2.902 1.00 84.25 78 SER A C 1
ATOM 618 O O . SER A 1 78 ? -17.775 -15.847 2.199 1.00 84.25 78 SER A O 1
ATOM 620 N N . LEU A 1 79 ? -18.540 -13.849 2.882 1.00 80.81 79 LEU A N 1
ATOM 621 C CA . LEU A 1 79 ? -17.680 -13.078 1.999 1.00 80.81 79 LEU A CA 1
ATOM 622 C C . LEU A 1 79 ? -16.231 -13.140 2.489 1.00 80.81 79 LEU A C 1
ATOM 624 O O . LEU A 1 79 ? -15.902 -12.692 3.583 1.00 80.81 79 LEU A O 1
ATOM 628 N N . ALA A 1 80 ? -15.353 -13.707 1.662 1.00 83.94 80 ALA A N 1
ATOM 629 C CA . ALA A 1 80 ? -13.952 -13.933 2.017 1.00 83.94 80 ALA A CA 1
ATOM 630 C C . ALA A 1 80 ? -12.993 -12.867 1.457 1.00 83.94 80 ALA A C 1
ATOM 632 O O . ALA A 1 80 ? -11.893 -12.702 1.988 1.00 83.94 80 ALA A O 1
ATOM 633 N N . PHE A 1 81 ? -13.393 -12.140 0.410 1.00 84.38 81 PHE A N 1
ATOM 634 C CA . PHE A 1 81 ? -12.541 -11.183 -0.294 1.00 84.38 81 PHE A CA 1
ATOM 635 C C . PHE A 1 81 ? -13.333 -9.926 -0.636 1.00 84.38 81 PHE A C 1
ATOM 637 O O . PHE A 1 81 ? -14.385 -10.011 -1.265 1.00 84.38 81 PHE A O 1
ATOM 644 N N . ILE A 1 82 ? -12.800 -8.768 -0.255 1.00 82.56 82 ILE A N 1
ATOM 645 C CA . ILE A 1 82 ? -13.324 -7.460 -0.645 1.00 82.56 82 ILE A CA 1
ATOM 646 C C . ILE A 1 82 ? -12.204 -6.660 -1.289 1.00 82.56 82 ILE A C 1
ATOM 648 O O . ILE A 1 82 ? -11.118 -6.522 -0.726 1.00 82.56 82 ILE A O 1
ATOM 652 N N . HIS A 1 83 ? -12.507 -6.093 -2.452 1.00 81.81 83 HIS A N 1
ATOM 653 C CA . HIS A 1 83 ? -11.686 -5.093 -3.112 1.00 81.81 83 HIS A CA 1
ATOM 654 C C . HIS A 1 83 ? -12.572 -3.900 -3.465 1.00 81.81 83 HIS A C 1
ATOM 656 O O . HIS A 1 83 ? -13.433 -4.005 -4.337 1.00 81.81 83 HIS A O 1
ATOM 662 N N . LEU A 1 84 ? -12.370 -2.777 -2.781 1.00 80.94 84 LEU A N 1
ATOM 663 C CA . LEU A 1 84 ? -13.039 -1.514 -3.079 1.00 80.94 84 LEU A CA 1
ATOM 664 C C . LEU A 1 84 ? -12.004 -0.537 -3.619 1.00 80.94 84 LEU A C 1
ATOM 666 O O . LEU A 1 84 ? -10.967 -0.325 -2.991 1.00 80.94 84 LEU A O 1
ATOM 670 N N . ALA A 1 85 ? -12.292 0.064 -4.770 1.00 78.38 85 ALA A N 1
ATOM 671 C CA . ALA A 1 85 ? -11.379 0.979 -5.435 1.00 78.38 85 ALA A CA 1
ATOM 672 C C . ALA A 1 85 ? -12.102 2.215 -5.978 1.00 78.38 85 ALA A C 1
ATOM 674 O O . ALA A 1 85 ? -13.267 2.131 -6.357 1.00 78.38 85 ALA A O 1
ATOM 675 N N . MET A 1 86 ? -11.381 3.335 -6.076 1.00 73.31 86 MET A N 1
ATOM 676 C CA . MET A 1 86 ? -11.815 4.569 -6.753 1.00 73.31 86 MET A CA 1
ATOM 677 C C . MET A 1 86 ? -12.987 5.311 -6.097 1.00 73.31 86 MET A C 1
ATOM 679 O O . MET A 1 86 ? -13.633 6.147 -6.729 1.00 73.31 86 MET A O 1
ATOM 683 N N . PHE A 1 87 ? -13.213 5.097 -4.804 1.00 77.12 87 PHE A N 1
ATOM 684 C CA . PHE A 1 87 ? -14.191 5.832 -3.998 1.00 77.12 87 PHE A CA 1
ATOM 685 C C . PHE A 1 87 ? -13.626 7.187 -3.539 1.00 77.12 87 PHE A C 1
ATOM 687 O O . PHE A 1 87 ? -13.492 7.483 -2.351 1.00 77.12 87 PHE A O 1
ATOM 694 N N . VAL A 1 88 ? -13.260 8.032 -4.509 1.00 81.88 88 VAL A N 1
ATOM 695 C CA . VAL A 1 88 ? -12.481 9.262 -4.269 1.00 81.88 88 VAL A CA 1
ATOM 696 C C . VAL A 1 88 ? -13.199 10.294 -3.402 1.00 81.88 88 VAL A C 1
ATOM 698 O O . VAL A 1 88 ? -12.533 11.078 -2.735 1.00 81.88 88 VAL A O 1
ATOM 701 N N . ALA A 1 89 ? -14.534 10.291 -3.413 1.00 83.81 89 ALA A N 1
ATOM 702 C CA . ALA A 1 89 ? -15.387 11.261 -2.728 1.00 83.81 89 ALA A CA 1
ATOM 703 C C . ALA A 1 89 ? -16.110 10.673 -1.502 1.00 83.81 89 ALA A C 1
ATOM 705 O O . ALA A 1 89 ? -16.984 11.329 -0.945 1.00 83.81 89 ALA A O 1
ATOM 706 N N . THR A 1 90 ? -15.768 9.450 -1.090 1.00 84.19 90 THR A N 1
ATOM 707 C CA . THR A 1 90 ? -16.440 8.743 0.005 1.00 84.19 90 THR A CA 1
ATOM 708 C C . THR A 1 90 ? -15.701 8.987 1.326 1.00 84.19 90 THR A C 1
ATOM 710 O O . THR A 1 90 ? -14.589 8.484 1.500 1.00 84.19 90 THR A O 1
ATOM 713 N N . PRO A 1 91 ? -16.279 9.758 2.269 1.00 89.81 91 PRO A N 1
ATOM 714 C CA . PRO A 1 91 ? -15.596 10.129 3.508 1.00 89.81 91 PRO A CA 1
ATOM 715 C C . PRO A 1 91 ? -15.659 9.042 4.586 1.00 89.81 91 PRO A C 1
ATOM 717 O O . PRO A 1 91 ? -14.871 9.089 5.531 1.00 89.81 91 PRO A O 1
ATOM 720 N N . LYS A 1 92 ? -16.594 8.089 4.460 1.00 91.06 92 LYS A N 1
ATOM 721 C CA . LYS A 1 92 ? -16.854 7.007 5.416 1.00 91.06 92 LYS A CA 1
ATOM 722 C C . LYS A 1 92 ? -17.248 5.727 4.688 1.00 91.06 92 LYS A C 1
ATOM 724 O O . LYS A 1 92 ? -17.903 5.789 3.651 1.00 91.06 92 LYS A O 1
ATOM 729 N N . LEU A 1 93 ? -16.860 4.586 5.247 1.00 91.81 93 LEU A N 1
ATOM 730 C CA . LEU A 1 93 ? -17.299 3.267 4.797 1.00 91.81 93 LEU A CA 1
ATOM 731 C C . LEU A 1 93 ? -18.413 2.731 5.711 1.00 91.81 93 LEU A C 1
ATOM 733 O O . LEU A 1 93 ? -18.430 3.080 6.894 1.00 91.81 93 LEU A O 1
ATOM 737 N N . PRO A 1 94 ? -19.306 1.875 5.184 1.00 91.19 94 PRO A N 1
ATOM 738 C CA . PRO A 1 94 ? -20.288 1.158 5.991 1.00 91.19 94 PRO A CA 1
ATOM 739 C C . PRO A 1 94 ? -19.606 0.192 6.969 1.00 91.19 94 PRO A C 1
ATOM 741 O O . PRO A 1 94 ? -18.422 -0.131 6.838 1.00 91.19 94 PRO A O 1
ATOM 744 N N . SER A 1 95 ? -20.363 -0.272 7.961 1.00 93.88 95 SER A N 1
ATOM 745 C CA . SER A 1 95 ? -19.862 -1.144 9.027 1.00 93.88 95 SER A CA 1
ATOM 746 C C . SER A 1 95 ? -19.294 -2.463 8.490 1.00 93.88 95 SER A C 1
ATOM 748 O O . SER A 1 95 ? -19.850 -3.074 7.586 1.00 93.88 95 SER A O 1
ATOM 750 N N . PHE A 1 96 ? -18.211 -2.959 9.095 1.00 94.94 96 PHE A N 1
ATOM 751 C CA . PHE A 1 96 ? -17.650 -4.280 8.779 1.00 94.94 96 PHE A CA 1
ATOM 752 C C . PHE A 1 96 ? -18.208 -5.408 9.662 1.00 94.94 96 PHE A C 1
ATOM 754 O O . PHE A 1 96 ? -17.680 -6.520 9.643 1.00 94.94 96 PHE A O 1
ATOM 761 N N . GLN A 1 97 ? -19.249 -5.150 10.461 1.00 92.44 97 GLN A N 1
ATOM 762 C CA . GLN A 1 97 ? -19.730 -6.113 11.457 1.00 92.44 97 GLN A CA 1
ATOM 763 C C . GLN A 1 97 ? -20.181 -7.453 10.856 1.00 92.44 97 GLN A C 1
ATOM 765 O O . GLN A 1 97 ? -19.863 -8.494 11.433 1.00 92.44 97 GLN A O 1
ATOM 770 N N . GLY A 1 98 ? -20.845 -7.459 9.700 1.00 89.50 98 GLY A N 1
ATOM 771 C CA . GLY A 1 98 ? -21.294 -8.701 9.063 1.00 89.50 98 GLY A CA 1
ATOM 772 C C . GLY A 1 98 ? -20.191 -9.513 8.369 1.00 89.50 98 GLY A C 1
ATOM 773 O O . GLY A 1 98 ? -20.427 -10.646 7.958 1.00 89.50 98 GLY A O 1
ATOM 774 N N . LEU A 1 99 ? -18.958 -9.000 8.276 1.00 92.31 99 LEU A N 1
ATOM 775 C CA . LEU A 1 99 ? -17.856 -9.585 7.493 1.00 92.31 99 LEU A CA 1
ATOM 776 C C . LEU A 1 99 ? -16.995 -10.595 8.277 1.00 92.31 99 LEU A C 1
ATOM 778 O O . LEU A 1 99 ? -15.769 -10.623 8.162 1.00 92.31 99 LEU A O 1
ATOM 782 N N . THR A 1 100 ? -17.623 -11.462 9.070 1.00 93.75 100 THR A N 1
ATOM 783 C CA . THR A 1 100 ? -16.929 -12.410 9.968 1.00 93.75 100 THR A CA 1
ATOM 784 C C . THR A 1 100 ? -16.067 -13.454 9.238 1.00 93.75 100 THR A C 1
ATOM 786 O O . THR A 1 100 ? -15.110 -13.994 9.801 1.00 93.75 100 THR A O 1
ATOM 789 N N . GLY A 1 101 ? -16.381 -13.751 7.973 1.00 88.12 101 GLY A N 1
ATOM 790 C CA . GLY A 1 101 ? -15.636 -14.675 7.113 1.00 88.12 101 GLY A CA 1
ATOM 791 C C . GLY A 1 101 ? -14.467 -14.058 6.343 1.00 88.12 101 GLY A C 1
ATOM 792 O O . GLY A 1 101 ? -13.765 -14.793 5.640 1.00 88.12 101 GLY A O 1
ATOM 793 N N . LEU A 1 102 ? -14.250 -12.743 6.452 1.00 91.44 102 LEU A N 1
ATOM 794 C CA . LEU A 1 102 ? -13.340 -12.018 5.570 1.00 91.44 102 LEU A CA 1
ATOM 795 C C . LEU A 1 102 ? -11.878 -12.410 5.804 1.00 91.44 102 LEU A C 1
ATOM 797 O O . LEU A 1 102 ? -11.365 -12.341 6.918 1.00 91.44 102 LEU A O 1
ATOM 801 N N . LYS A 1 103 ? -11.193 -12.791 4.723 1.00 89.88 103 LYS A N 1
ATOM 802 C CA . LYS A 1 103 ? -9.769 -13.162 4.709 1.00 89.88 103 LYS A CA 1
ATOM 803 C C . LYS A 1 103 ? -8.890 -12.124 4.028 1.00 89.88 103 LYS A C 1
ATOM 805 O O . LYS A 1 103 ? -7.700 -12.051 4.329 1.00 89.88 103 LYS A O 1
ATOM 810 N N . SER A 1 104 ? -9.447 -11.344 3.105 1.00 86.94 104 SER A N 1
ATOM 811 C CA . SER A 1 104 ? -8.716 -10.317 2.369 1.00 86.94 104 SER A CA 1
ATOM 812 C C . SER A 1 104 ? -9.540 -9.047 2.238 1.00 86.94 104 SER A C 1
ATOM 814 O O . SER A 1 104 ? -10.662 -9.093 1.734 1.00 86.94 104 SER A O 1
ATOM 816 N N . LEU A 1 105 ? -8.949 -7.922 2.628 1.00 90.88 105 LEU A N 1
ATOM 817 C CA . LEU A 1 105 ? -9.519 -6.592 2.456 1.00 90.88 105 LEU A CA 1
ATOM 818 C C . LEU A 1 105 ? -8.531 -5.714 1.691 1.00 90.88 105 LEU A C 1
ATOM 820 O O . LEU A 1 105 ? -7.400 -5.513 2.132 1.00 90.88 105 LEU A O 1
ATOM 824 N N . THR A 1 106 ? -8.969 -5.171 0.562 1.00 86.44 106 THR A N 1
ATOM 825 C CA . THR A 1 106 ? -8.212 -4.192 -0.216 1.00 86.44 106 THR A CA 1
ATOM 826 C C . THR A 1 106 ? -9.037 -2.930 -0.396 1.00 86.44 106 THR A C 1
ATOM 828 O O . THR A 1 106 ? -10.145 -2.977 -0.928 1.00 86.44 106 THR A O 1
ATOM 831 N N . LEU A 1 107 ? -8.470 -1.803 0.026 1.00 87.81 107 LEU A N 1
ATOM 832 C CA . LEU A 1 107 ? -9.020 -0.467 -0.159 1.00 87.81 107 LEU A CA 1
ATOM 833 C C . LEU A 1 107 ? -8.042 0.344 -1.006 1.00 87.81 107 LEU A C 1
ATOM 835 O O . LEU A 1 107 ? -6.882 0.511 -0.625 1.00 87.81 107 LEU A O 1
ATOM 839 N N . ALA A 1 108 ? -8.501 0.833 -2.154 1.00 82.12 108 ALA A N 1
ATOM 840 C CA . ALA A 1 108 ? -7.673 1.551 -3.111 1.00 82.12 108 ALA A CA 1
ATOM 841 C C . ALA A 1 108 ? -8.288 2.901 -3.513 1.00 82.12 108 ALA A C 1
ATOM 843 O O . ALA A 1 108 ? -9.457 2.994 -3.874 1.00 82.12 108 ALA A O 1
ATOM 844 N N . VAL A 1 109 ? -7.476 3.956 -3.513 1.00 80.50 109 VAL A N 1
ATOM 845 C CA . VAL A 1 109 ? -7.813 5.296 -4.017 1.00 80.50 109 VAL A CA 1
ATOM 846 C C . VAL A 1 109 ? -9.063 5.878 -3.337 1.00 80.50 109 VAL A C 1
ATOM 848 O O . VAL A 1 109 ? -10.074 6.193 -3.968 1.00 80.50 109 VAL A O 1
ATOM 851 N N . PHE A 1 110 ? -8.970 6.032 -2.018 1.00 86.75 110 PHE A N 1
ATOM 852 C CA . PHE A 1 110 ? -9.955 6.716 -1.181 1.00 86.75 110 PHE A CA 1
ATOM 853 C C . PHE A 1 110 ? -9.371 8.058 -0.738 1.00 86.75 110 PHE A C 1
ATOM 855 O O . PHE A 1 110 ? -8.683 8.159 0.280 1.00 86.75 110 PHE A O 1
ATOM 862 N N . LEU A 1 111 ? -9.612 9.103 -1.531 1.00 87.31 111 LEU A N 1
ATOM 863 C CA . LEU A 1 111 ? -8.889 10.362 -1.358 1.00 87.31 111 LEU A CA 1
ATOM 864 C C . LEU A 1 111 ? -9.393 11.203 -0.183 1.00 87.31 111 LEU A C 1
ATOM 866 O O . LEU A 1 111 ? -8.609 11.949 0.395 1.00 87.31 111 LEU A O 1
ATOM 870 N N . VAL A 1 112 ? -10.665 11.068 0.198 1.00 90.38 112 VAL A N 1
ATOM 871 C CA . VAL A 1 112 ? -11.276 11.838 1.300 1.00 90.38 112 VAL A CA 1
ATOM 872 C C . VAL A 1 112 ? -11.685 10.989 2.505 1.00 90.38 112 VAL A C 1
ATOM 874 O O . VAL A 1 112 ? -12.244 11.532 3.455 1.00 90.38 112 VAL A O 1
ATOM 877 N N . LEU A 1 113 ? -11.422 9.677 2.489 1.00 92.44 113 LEU A N 1
ATOM 878 C CA . LEU A 1 113 ? -11.735 8.797 3.616 1.00 92.44 113 LEU A CA 1
ATOM 879 C C . LEU A 1 113 ? -10.894 9.204 4.829 1.00 92.44 113 LEU A C 1
ATOM 881 O O . LEU A 1 113 ? -9.668 9.278 4.737 1.00 92.44 113 LEU A O 1
ATOM 885 N N . GLN A 1 114 ? -11.559 9.492 5.946 1.00 91.94 114 GLN A N 1
ATOM 886 C CA . GLN A 1 114 ? -10.904 10.018 7.150 1.00 91.94 114 GLN A CA 1
ATOM 887 C C . GLN A 1 114 ? -10.572 8.924 8.163 1.00 91.94 114 GLN A C 1
ATOM 889 O O . GLN A 1 114 ? -9.559 9.005 8.856 1.00 91.94 114 GLN A O 1
ATOM 894 N N . GLU A 1 115 ? -11.417 7.900 8.244 1.00 93.38 115 GLU A N 1
ATOM 895 C CA . GLU A 1 115 ? -11.309 6.820 9.216 1.00 93.38 115 GLU A CA 1
ATOM 896 C C . GLU A 1 115 ? -11.896 5.525 8.653 1.00 93.38 115 GLU A C 1
ATOM 898 O O . GLU A 1 115 ? -12.765 5.542 7.777 1.00 93.38 115 GLU A O 1
ATOM 903 N N . LEU A 1 116 ? -11.410 4.395 9.168 1.00 95.00 116 LEU A N 1
ATOM 904 C CA . LEU A 1 116 ? -11.971 3.085 8.866 1.00 95.00 116 LEU A CA 1
ATOM 905 C C . LEU A 1 116 ? -12.954 2.649 9.954 1.00 95.00 116 LEU A C 1
ATOM 907 O O . LEU A 1 116 ? -12.707 2.921 11.132 1.00 95.00 116 LEU A O 1
ATOM 911 N N . PRO A 1 117 ? -14.016 1.908 9.587 1.00 95.38 117 PRO A N 1
ATOM 912 C CA . PRO A 1 117 ? -14.835 1.192 10.551 1.00 95.38 117 PRO A CA 1
ATOM 913 C C . PRO A 1 117 ? -13.977 0.264 11.428 1.00 95.38 117 PRO A C 1
ATOM 915 O O . PRO A 1 117 ? -12.943 -0.238 10.967 1.00 95.38 117 PRO A O 1
ATOM 918 N N . PRO A 1 118 ? -14.397 -0.016 12.674 1.00 95.69 118 PRO A N 1
ATOM 919 C CA . PRO A 1 118 ? -13.692 -0.949 13.545 1.00 95.69 118 PRO A CA 1
ATOM 920 C C . PRO A 1 118 ? -13.522 -2.333 12.905 1.00 95.69 118 PRO A C 1
ATOM 922 O O . PRO A 1 118 ? -14.451 -2.877 12.309 1.00 95.69 118 PRO A O 1
ATOM 925 N N . LEU A 1 119 ? -12.348 -2.943 13.088 1.00 96.69 119 LEU A N 1
ATOM 926 C CA . LEU A 1 119 ? -12.025 -4.265 12.532 1.00 96.69 119 LEU A CA 1
ATOM 927 C C . LEU A 1 119 ? -12.445 -5.429 13.453 1.00 96.69 119 LEU A C 1
ATOM 929 O O . LEU A 1 119 ? -12.001 -6.557 13.259 1.00 96.69 119 LEU A O 1
ATOM 933 N N . THR A 1 120 ? -13.282 -5.172 14.465 1.00 94.25 120 THR A N 1
ATOM 934 C CA . THR A 1 120 ? -13.590 -6.081 15.589 1.00 94.25 120 THR A CA 1
ATOM 935 C C . THR A 1 120 ? -14.004 -7.493 15.163 1.00 94.25 120 THR A C 1
ATOM 937 O O . THR A 1 120 ? -13.591 -8.465 15.793 1.00 94.25 120 THR A O 1
ATOM 940 N N . ASN A 1 121 ? -14.760 -7.619 14.069 1.00 92.25 121 ASN A N 1
ATOM 941 C CA . ASN A 1 121 ? -15.282 -8.903 13.591 1.00 92.25 121 ASN A CA 1
ATOM 942 C C . ASN A 1 121 ? -14.394 -9.577 12.529 1.00 92.25 121 ASN A C 1
ATOM 944 O O . ASN A 1 121 ? -14.707 -10.673 12.073 1.00 92.25 121 ASN A O 1
ATOM 948 N N . LEU A 1 122 ? -13.261 -8.973 12.159 1.00 95.75 122 LEU A N 1
ATOM 949 C CA . LEU A 1 122 ? -12.394 -9.443 11.073 1.00 95.75 122 LEU A CA 1
ATOM 950 C C . LEU A 1 122 ? -11.281 -10.394 11.553 1.00 95.75 122 LEU A C 1
ATOM 952 O O . LEU A 1 122 ? -10.172 -10.384 11.030 1.00 95.75 122 LEU A O 1
ATOM 956 N N . GLN A 1 123 ? -11.549 -11.256 12.534 1.00 94.31 123 GLN A N 1
ATOM 957 C CA . GLN A 1 123 ? -10.532 -12.122 13.167 1.00 94.31 123 GLN A CA 1
ATOM 958 C C . GLN A 1 123 ? -9.844 -13.110 12.202 1.00 94.31 123 GLN A C 1
ATOM 960 O O . GLN A 1 123 ? -8.754 -13.622 12.479 1.00 94.31 123 GLN A O 1
ATOM 965 N N . ARG A 1 124 ? -10.493 -13.394 11.066 1.00 95.56 124 ARG A N 1
ATOM 966 C CA . ARG A 1 124 ? -10.003 -14.285 10.003 1.00 95.56 124 ARG A CA 1
ATOM 967 C C . ARG A 1 124 ? -9.209 -13.550 8.926 1.00 95.56 124 ARG A C 1
ATOM 969 O O . ARG A 1 124 ? -8.771 -14.194 7.972 1.00 95.56 124 ARG A O 1
ATOM 976 N N . LEU A 1 125 ? -9.036 -12.235 9.058 1.00 96.12 125 LEU A N 1
ATOM 977 C CA . LEU A 1 125 ? -8.341 -11.425 8.074 1.00 96.12 125 LEU A CA 1
ATOM 978 C C . LEU A 1 125 ? -6.868 -11.830 8.028 1.00 96.12 125 LEU A C 1
ATOM 980 O O . LEU A 1 125 ? -6.143 -11.751 9.017 1.00 96.12 125 LEU A O 1
ATOM 984 N N . GLU A 1 126 ? -6.428 -12.272 6.856 1.00 92.62 126 GLU A N 1
ATOM 985 C CA . GLU A 1 126 ? -5.049 -12.687 6.599 1.00 92.62 126 GLU A CA 1
ATOM 986 C C . GLU A 1 126 ? -4.301 -11.652 5.757 1.00 92.62 126 GLU A C 1
ATOM 988 O O . GLU A 1 126 ? -3.071 -11.590 5.800 1.00 92.62 126 GLU A O 1
ATOM 993 N N . ARG A 1 127 ? -5.028 -10.860 4.965 1.00 86.06 127 ARG A N 1
ATOM 994 C CA . ARG A 1 127 ? -4.459 -9.870 4.054 1.00 86.06 127 ARG A CA 1
ATOM 995 C C . ARG A 1 127 ? -5.190 -8.544 4.169 1.00 86.06 127 ARG A C 1
ATOM 997 O O . ARG A 1 127 ? -6.411 -8.499 4.017 1.00 86.06 127 ARG A O 1
ATOM 1004 N N . PHE A 1 128 ? -4.437 -7.473 4.379 1.00 92.69 128 PHE A N 1
ATOM 1005 C CA . PHE A 1 128 ? -4.982 -6.126 4.437 1.00 92.69 128 PHE A CA 1
ATOM 1006 C C . PHE A 1 128 ? -4.135 -5.166 3.600 1.00 92.69 128 PHE A C 1
ATOM 1008 O O . PHE A 1 128 ? -2.936 -5.020 3.826 1.00 92.69 128 PHE A O 1
ATOM 1015 N N . PHE A 1 129 ? -4.756 -4.529 2.612 1.00 85.50 129 PHE A N 1
ATOM 1016 C CA . PHE A 1 129 ? -4.098 -3.616 1.684 1.00 85.50 129 PHE A CA 1
ATOM 1017 C C . PHE A 1 129 ? -4.797 -2.260 1.699 1.00 85.50 129 PHE A C 1
ATOM 1019 O O . PHE A 1 129 ? -6.001 -2.176 1.455 1.00 85.50 129 PHE A O 1
ATOM 1026 N N . MET A 1 130 ? -4.031 -1.200 1.941 1.00 87.19 130 MET A N 1
ATOM 1027 C CA . MET A 1 130 ? -4.481 0.188 1.853 1.00 87.19 130 MET A CA 1
ATOM 1028 C C . MET A 1 130 ? -3.597 0.934 0.859 1.00 87.19 130 MET A C 1
ATOM 1030 O O . MET A 1 130 ? -2.396 1.082 1.068 1.00 87.19 130 MET A O 1
ATOM 1034 N N . VAL A 1 131 ? -4.178 1.404 -0.237 1.00 82.44 131 VAL A N 1
ATOM 1035 C CA . VAL A 1 131 ? -3.440 2.073 -1.312 1.00 82.44 131 VAL A CA 1
ATOM 1036 C C . VAL A 1 131 ? -4.099 3.413 -1.601 1.00 82.44 131 VAL A C 1
ATOM 1038 O O . VAL A 1 131 ? -5.271 3.451 -1.948 1.00 82.44 131 VAL A O 1
ATOM 1041 N N . GLY A 1 132 ? -3.377 4.524 -1.469 1.00 79.88 132 GLY A N 1
ATOM 1042 C CA . GLY A 1 132 ? -3.928 5.846 -1.804 1.00 79.88 132 GLY A CA 1
ATOM 1043 C C . GLY A 1 132 ? -5.054 6.308 -0.872 1.00 79.88 132 GLY A C 1
ATOM 1044 O O . GLY A 1 132 ? -6.004 6.951 -1.320 1.00 79.88 132 GLY A O 1
ATOM 1045 N N . LEU A 1 133 ? -4.968 5.965 0.419 1.00 89.06 133 LEU A N 1
ATOM 1046 C CA . LEU A 1 133 ? -5.857 6.459 1.483 1.00 89.06 133 LEU A CA 1
ATOM 1047 C C . LEU A 1 133 ? -5.258 7.740 2.069 1.00 89.06 133 LEU A C 1
ATOM 1049 O O . LEU A 1 133 ? -4.695 7.756 3.162 1.00 89.06 133 LEU A O 1
ATOM 1053 N N . ILE A 1 134 ? -5.294 8.816 1.286 1.00 87.69 134 ILE A N 1
ATOM 1054 C CA . ILE A 1 134 ? -4.445 9.975 1.562 1.00 87.69 134 ILE A CA 1
ATOM 1055 C C . ILE A 1 134 ? -4.962 10.897 2.677 1.00 87.69 134 ILE A C 1
ATOM 1057 O O . ILE A 1 134 ? -4.196 11.717 3.165 1.00 87.69 134 ILE A O 1
ATOM 1061 N N . SER A 1 135 ? -6.228 10.825 3.079 1.00 91.19 135 SER A N 1
ATOM 1062 C CA . SER A 1 135 ? -6.773 11.736 4.104 1.00 91.19 135 SER A CA 1
ATOM 1063 C C . SER A 1 135 ? -6.711 11.174 5.525 1.00 91.19 135 SER A C 1
ATOM 1065 O O . SER A 1 135 ? -6.948 11.907 6.482 1.00 91.19 135 SER A O 1
ATOM 1067 N N . MET A 1 136 ? -6.356 9.898 5.677 1.00 92.19 136 MET A N 1
ATOM 1068 C CA . MET A 1 136 ? -6.195 9.263 6.980 1.00 92.19 136 MET A CA 1
ATOM 1069 C C . MET A 1 136 ? -4.874 9.682 7.635 1.00 92.19 136 MET A C 1
ATOM 1071 O O . MET A 1 136 ? -3.808 9.623 7.021 1.00 92.19 136 MET A O 1
ATOM 1075 N N . ASP A 1 137 ? -4.944 10.056 8.909 1.00 93.50 137 ASP A N 1
ATOM 1076 C CA . ASP A 1 137 ? -3.804 10.430 9.755 1.00 93.50 137 ASP A CA 1
ATOM 1077 C C . ASP A 1 137 ? -3.547 9.424 10.894 1.00 93.50 137 ASP A C 1
ATOM 1079 O O . ASP A 1 137 ? -2.584 9.556 11.646 1.00 93.50 137 ASP A O 1
ATOM 1083 N N . SER A 1 138 ? -4.376 8.387 11.005 1.00 95.25 138 SER A N 1
ATOM 1084 C CA . SER A 1 138 ? -4.253 7.313 11.991 1.00 95.25 138 SER A CA 1
ATOM 1085 C C . SER A 1 138 ? -4.783 5.993 11.440 1.00 95.25 138 SER A C 1
ATOM 1087 O O . SER A 1 138 ? -5.664 5.987 10.580 1.00 95.25 138 SER A O 1
ATOM 1089 N N . LEU A 1 139 ? -4.273 4.877 11.962 1.00 96.06 139 LEU A N 1
ATOM 1090 C CA . LEU A 1 139 ? -4.804 3.540 11.679 1.00 96.06 139 LEU A CA 1
ATOM 1091 C C . LEU A 1 139 ? -5.962 3.198 12.634 1.00 96.06 139 LEU A C 1
ATOM 1093 O O . LEU A 1 139 ? -5.982 3.708 13.759 1.00 96.06 139 LEU A O 1
ATOM 1097 N N . PRO A 1 140 ? -6.901 2.318 12.231 1.00 95.56 140 PRO A N 1
ATOM 1098 C CA . PRO A 1 140 ? -7.841 1.722 13.176 1.00 95.56 140 PRO A CA 1
ATOM 1099 C C . PRO A 1 140 ? -7.095 0.833 14.182 1.00 95.56 140 PRO A C 1
ATOM 1101 O O . PRO A 1 140 ? -5.948 0.447 13.951 1.00 95.56 140 PRO A O 1
ATOM 1104 N N . ASP A 1 141 ? -7.758 0.463 15.278 1.00 96.25 141 ASP A N 1
ATOM 1105 C CA . ASP A 1 141 ? -7.210 -0.543 16.187 1.00 96.25 141 ASP A CA 1
ATOM 1106 C C . ASP A 1 141 ? -7.071 -1.892 15.467 1.00 96.25 141 ASP A C 1
ATOM 1108 O O . ASP A 1 141 ? -8.051 -2.471 14.988 1.00 96.25 141 ASP A O 1
ATOM 1112 N N . LEU A 1 142 ? -5.835 -2.383 15.384 1.00 96.88 142 LEU A N 1
ATOM 1113 C CA . LEU A 1 142 ? -5.494 -3.639 14.723 1.00 96.88 142 LEU A CA 1
ATOM 1114 C C . LEU A 1 142 ? -5.452 -4.829 15.693 1.00 96.88 142 LEU A C 1
ATOM 1116 O O . LEU A 1 142 ? -5.197 -5.954 15.261 1.00 96.88 142 LEU A O 1
ATOM 1120 N N . SER A 1 143 ? -5.740 -4.618 16.984 1.00 96.00 143 SER A N 1
ATOM 1121 C CA . SER A 1 143 ? -5.824 -5.691 17.991 1.00 96.00 143 SER A CA 1
ATOM 1122 C C . SER A 1 143 ? -6.697 -6.889 17.573 1.00 96.00 143 SER A C 1
ATOM 1124 O O . SER A 1 143 ? -6.324 -8.013 17.911 1.00 96.00 143 SER A O 1
ATOM 1126 N N . PRO A 1 144 ? -7.813 -6.722 16.830 1.00 96.25 144 PRO A N 1
ATOM 1127 C CA . PRO A 1 144 ? -8.635 -7.853 16.382 1.00 96.25 144 PRO A CA 1
ATOM 1128 C C . PRO A 1 144 ? -8.034 -8.682 15.231 1.00 96.25 144 PRO A C 1
ATOM 1130 O O . PRO A 1 144 ? -8.475 -9.806 15.000 1.00 96.25 144 PRO A O 1
ATOM 1133 N N . VAL A 1 145 ? -7.046 -8.153 14.497 1.00 96.31 145 VAL A N 1
ATOM 1134 C CA . VAL A 1 145 ? -6.525 -8.729 13.237 1.00 96.31 145 VAL A CA 1
ATOM 1135 C C . VAL A 1 145 ? -5.070 -9.205 13.361 1.00 96.31 145 VAL A C 1
ATOM 1137 O O . VAL A 1 145 ? -4.243 -9.016 12.474 1.00 96.31 145 VAL A O 1
ATOM 1140 N N . GLN A 1 146 ? -4.721 -9.863 14.466 1.00 91.00 146 GLN A N 1
ATOM 1141 C CA . GLN A 1 146 ? -3.335 -10.294 14.733 1.00 91.00 146 GLN A CA 1
ATOM 1142 C C . GLN A 1 146 ? -2.831 -11.408 13.794 1.00 91.00 146 GLN A C 1
ATOM 1144 O O . GLN A 1 146 ? -1.623 -11.584 13.619 1.00 91.00 146 GLN A O 1
ATOM 1149 N N . ASN A 1 147 ? -3.745 -12.126 13.133 1.00 91.50 147 ASN A N 1
ATOM 1150 C CA . ASN A 1 147 ? -3.439 -13.238 12.226 1.00 91.50 147 ASN A CA 1
ATOM 1151 C C . ASN A 1 147 ? -3.029 -12.800 10.808 1.00 91.50 147 ASN A C 1
ATOM 1153 O O . ASN A 1 147 ? -2.907 -13.645 9.915 1.00 91.50 147 ASN A O 1
ATOM 1157 N N . LEU A 1 148 ? -2.795 -11.500 10.581 1.00 93.75 148 LEU A N 1
ATOM 1158 C CA . LEU A 1 148 ? -2.345 -11.005 9.284 1.00 93.75 148 LEU A CA 1
ATOM 1159 C C . LEU A 1 148 ? -1.044 -11.700 8.853 1.00 93.75 148 LEU A C 1
ATOM 1161 O O . LEU A 1 148 ? -0.042 -11.746 9.581 1.00 93.75 148 LEU A O 1
ATOM 1165 N N . LYS A 1 149 ? -1.081 -12.215 7.624 1.00 87.75 149 LYS A N 1
ATOM 1166 C CA . LYS A 1 149 ? 0.048 -12.753 6.856 1.00 87.75 149 LYS A CA 1
ATOM 1167 C C . LYS A 1 149 ? 0.644 -11.686 5.941 1.00 87.75 149 LYS A C 1
ATOM 1169 O O . LYS A 1 149 ? 1.832 -11.730 5.653 1.00 87.75 149 LYS A O 1
ATOM 1174 N N . SER A 1 150 ? -0.171 -10.728 5.500 1.00 82.00 150 SER A N 1
ATOM 1175 C CA . SER A 1 150 ? 0.258 -9.593 4.688 1.00 82.00 150 SER A CA 1
ATOM 1176 C C . SER A 1 150 ? -0.478 -8.328 5.116 1.00 82.00 150 SER A C 1
ATOM 1178 O O . SER A 1 150 ? -1.706 -8.323 5.219 1.00 82.00 150 SER A O 1
ATOM 1180 N N . PHE A 1 151 ? 0.278 -7.260 5.355 1.00 88.31 151 PHE A N 1
ATOM 1181 C CA . PHE A 1 151 ? -0.260 -5.935 5.619 1.00 88.31 151 PHE A CA 1
ATOM 1182 C C . PHE A 1 151 ? 0.549 -4.903 4.843 1.00 88.31 151 PHE A C 1
ATOM 1184 O O . PHE A 1 151 ? 1.759 -4.793 5.038 1.00 88.31 151 PHE A O 1
ATOM 1191 N N . VAL A 1 152 ? -0.103 -4.176 3.940 1.00 81.88 152 VAL A N 1
ATOM 1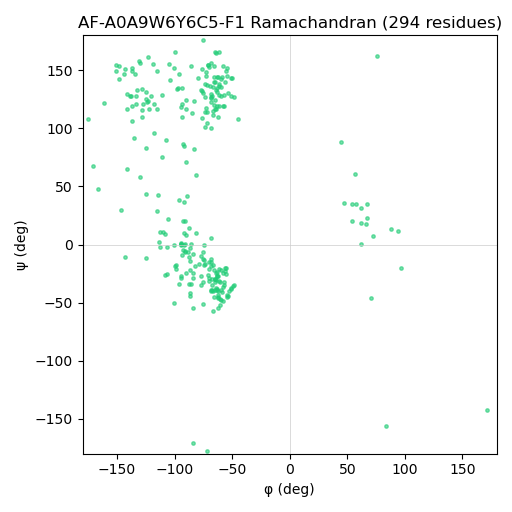192 C CA . VAL A 1 152 ? 0.573 -3.249 3.032 1.00 81.88 152 VAL A CA 1
ATOM 1193 C C . VAL A 1 152 ? -0.141 -1.911 3.014 1.00 81.88 152 VAL A C 1
ATOM 1195 O O . VAL A 1 152 ? -1.359 -1.836 2.845 1.00 81.88 152 VAL A O 1
ATOM 1198 N N . VAL A 1 153 ? 0.656 -0.853 3.127 1.00 83.44 153 VAL A N 1
ATOM 1199 C CA . VAL A 1 153 ? 0.233 0.527 2.926 1.00 83.44 153 VAL A CA 1
ATOM 1200 C C . VAL A 1 153 ? 1.069 1.118 1.805 1.00 83.44 153 VAL A C 1
ATOM 1202 O O . VAL A 1 153 ? 2.298 1.067 1.835 1.00 83.44 153 VAL A O 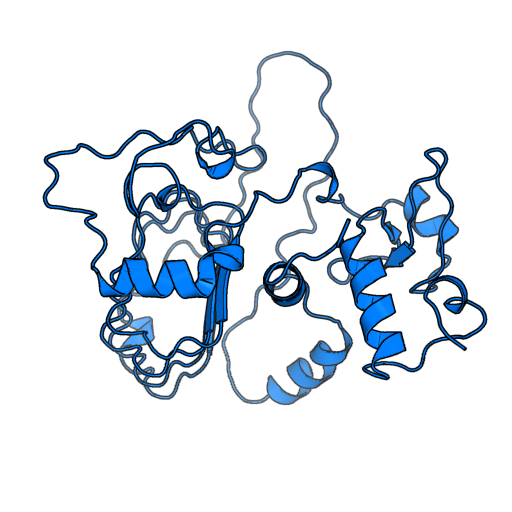1
ATOM 1205 N N . SER A 1 154 ? 0.413 1.688 0.805 1.00 77.88 154 SER A N 1
ATOM 1206 C CA . SER A 1 154 ? 1.085 2.336 -0.317 1.00 77.88 154 SER A CA 1
ATOM 1207 C C . SER A 1 154 ? 0.512 3.722 -0.585 1.00 77.88 154 SER A C 1
ATOM 1209 O O . SER A 1 154 ? -0.625 4.024 -0.214 1.00 77.88 154 SER A O 1
ATOM 1211 N N . ASP A 1 155 ? 1.321 4.548 -1.250 1.00 71.00 155 ASP A N 1
ATOM 1212 C CA . ASP A 1 155 ? 1.050 5.939 -1.641 1.00 71.00 155 ASP A CA 1
ATOM 1213 C C . ASP A 1 155 ? 1.031 6.933 -0.461 1.00 71.00 155 ASP A C 1
ATOM 1215 O O . ASP A 1 155 ? 1.724 7.946 -0.502 1.00 71.00 155 ASP A O 1
ATOM 1219 N N . ARG A 1 156 ? 0.366 6.619 0.663 1.00 78.38 156 ARG A N 1
ATOM 1220 C CA . ARG A 1 156 ? 0.398 7.479 1.860 1.00 78.38 156 ARG A CA 1
ATOM 1221 C C . ARG A 1 156 ? 0.229 6.720 3.174 1.00 78.38 156 ARG A C 1
ATOM 1223 O O . ARG A 1 156 ? -0.437 5.698 3.220 1.00 78.38 156 ARG A O 1
ATOM 1230 N N . GLY A 1 157 ? 0.842 7.241 4.238 1.00 88.00 157 GLY A N 1
ATOM 1231 C CA . GLY A 1 157 ? 0.807 6.682 5.593 1.00 88.00 157 GLY A CA 1
ATOM 1232 C C . GLY A 1 157 ? 1.435 7.648 6.595 1.00 88.00 157 GLY A C 1
ATOM 1233 O O . GLY A 1 157 ? 2.525 7.402 7.106 1.00 88.00 157 GLY A O 1
ATOM 1234 N N . THR A 1 158 ? 0.782 8.791 6.820 1.00 93.81 158 THR A N 1
ATOM 1235 C CA . THR A 1 158 ? 1.290 9.874 7.689 1.00 93.81 158 THR A CA 1
ATOM 1236 C C . THR A 1 158 ? 1.377 9.455 9.157 1.00 93.81 158 THR A C 1
ATOM 1238 O O . THR A 1 158 ? 2.199 9.992 9.893 1.00 93.81 158 THR A O 1
ATOM 1241 N N . TRP A 1 159 ? 0.628 8.427 9.568 1.00 95.06 159 TRP A N 1
ATOM 1242 C CA . TRP A 1 159 ? 0.737 7.790 10.886 1.00 95.06 159 TRP A CA 1
ATOM 1243 C C . TRP A 1 159 ? 2.140 7.264 11.222 1.00 95.06 159 TRP A C 1
ATOM 1245 O O . TRP A 1 159 ? 2.463 7.069 12.393 1.00 95.06 159 TRP A O 1
ATOM 1255 N N . CYS A 1 160 ? 2.986 7.049 10.212 1.00 94.69 160 CYS A N 1
ATOM 1256 C CA . CYS A 1 160 ? 4.382 6.661 10.395 1.00 94.69 160 CYS A CA 1
ATOM 1257 C C . CYS A 1 160 ? 5.292 7.813 10.855 1.00 94.69 160 CYS A C 1
ATOM 1259 O O . CYS A 1 160 ? 6.432 7.550 11.217 1.00 94.69 160 CYS A O 1
ATOM 1261 N N . CYS A 1 161 ? 4.829 9.066 10.806 1.00 94.94 161 CYS A N 1
ATOM 1262 C CA . CYS A 1 161 ? 5.662 10.248 11.052 1.00 94.94 161 CYS A CA 1
ATOM 1263 C C . CYS A 1 161 ? 4.947 11.390 11.794 1.00 94.94 161 CYS A C 1
ATOM 1265 O O . CYS A 1 161 ? 5.600 12.312 12.265 1.00 94.94 161 CYS A O 1
ATOM 1267 N N . ASN A 1 162 ? 3.623 11.346 11.959 1.00 96.06 162 ASN A N 1
ATOM 1268 C CA . ASN A 1 162 ? 2.849 12.399 12.627 1.00 96.06 162 ASN A CA 1
ATOM 1269 C C . ASN A 1 162 ? 2.675 12.202 14.148 1.00 96.06 162 ASN A C 1
ATOM 1271 O O . ASN A 1 162 ? 1.886 12.913 14.768 1.00 96.06 162 ASN A O 1
ATOM 1275 N N . GLY A 1 163 ? 3.350 11.222 14.753 1.00 95.75 163 GLY A N 1
ATOM 1276 C CA . GLY A 1 163 ? 3.221 10.913 16.180 1.00 95.75 163 GLY A CA 1
ATOM 1277 C C . GLY A 1 163 ? 2.102 9.920 16.553 1.00 95.75 163 GLY A C 1
ATOM 1278 O O . GLY A 1 163 ? 1.724 9.814 17.723 1.00 95.75 163 GLY A O 1
ATOM 1279 N N . PHE A 1 164 ? 1.507 9.212 15.583 1.00 96.88 164 PHE A N 1
ATOM 1280 C CA . PHE A 1 164 ? 0.524 8.154 15.864 1.00 96.88 164 PHE A CA 1
ATOM 1281 C C . PHE A 1 164 ? 1.184 6.864 16.380 1.00 96.88 164 PHE A C 1
ATOM 1283 O O . PHE A 1 164 ? 0.767 6.338 17.412 1.00 96.88 164 PHE A O 1
ATOM 1290 N N . LEU A 1 165 ? 2.203 6.359 15.670 1.00 95.62 165 LEU A N 1
ATOM 1291 C CA . LEU A 1 165 ? 2.909 5.107 16.005 1.00 95.62 165 LEU A CA 1
ATOM 1292 C C . LEU A 1 165 ? 4.092 5.280 16.973 1.00 95.62 165 LEU A C 1
ATOM 1294 O O . LEU A 1 165 ? 4.695 4.287 17.378 1.00 95.62 165 LEU A O 1
ATOM 1298 N N . GLY A 1 166 ? 4.450 6.516 17.309 1.00 92.75 166 GLY A N 1
ATOM 1299 C CA . GLY A 1 166 ? 5.644 6.845 18.080 1.00 92.75 166 GLY A CA 1
ATOM 1300 C C . GLY A 1 166 ? 5.871 8.349 18.102 1.00 92.75 166 GLY A C 1
ATOM 1301 O O . GLY A 1 166 ? 4.906 9.109 18.154 1.00 92.75 166 GLY A O 1
ATOM 1302 N N . ASP A 1 167 ? 7.129 8.769 18.031 1.00 93.44 167 ASP A N 1
ATOM 1303 C CA . ASP A 1 167 ? 7.486 10.184 17.980 1.00 93.44 167 ASP A CA 1
ATOM 1304 C C . ASP A 1 167 ? 7.089 10.826 16.645 1.00 93.44 167 ASP A C 1
ATOM 1306 O O . ASP A 1 167 ? 6.984 10.167 15.606 1.00 93.44 167 ASP A O 1
ATOM 1310 N N . CYS A 1 168 ? 6.839 12.134 16.679 1.00 96.12 168 CYS A N 1
ATOM 1311 C CA . CYS A 1 168 ? 6.578 12.892 15.466 1.00 96.12 168 CYS A CA 1
ATOM 1312 C C . CYS A 1 168 ? 7.895 13.302 14.798 1.00 96.12 168 CYS A C 1
ATOM 1314 O O . CYS A 1 168 ? 8.699 14.011 15.400 1.00 96.12 168 CYS A O 1
ATOM 1316 N N . ASP A 1 169 ? 8.066 12.917 13.537 1.00 95.06 169 ASP A N 1
ATOM 1317 C CA . ASP A 1 169 ? 9.180 13.314 12.681 1.00 95.06 169 ASP A CA 1
ATOM 1318 C C . ASP A 1 169 ? 8.659 13.691 11.288 1.00 95.06 169 ASP A C 1
ATOM 1320 O O . ASP A 1 169 ? 8.525 12.861 10.388 1.00 95.06 169 ASP A O 1
ATOM 1324 N N . LEU A 1 170 ? 8.360 14.976 11.097 1.00 94.31 170 LEU A N 1
ATOM 1325 C CA . LEU A 1 170 ? 7.826 15.498 9.836 1.00 94.31 170 LEU A CA 1
ATOM 1326 C C . LEU A 1 170 ? 8.878 15.601 8.717 1.00 94.31 170 LEU A C 1
ATOM 1328 O O . LEU A 1 170 ? 8.529 16.019 7.615 1.00 94.31 170 LEU A O 1
ATOM 1332 N N . SER A 1 171 ? 10.141 15.228 8.965 1.00 90.38 171 SER A N 1
ATOM 1333 C CA . SER A 1 171 ? 11.175 15.181 7.921 1.00 90.38 171 SER A CA 1
ATOM 1334 C C . SER A 1 171 ? 11.002 13.993 6.965 1.00 90.38 171 SER A C 1
ATOM 1336 O O . SER A 1 171 ? 11.536 14.007 5.858 1.00 90.38 171 SER A O 1
ATOM 1338 N N . VAL A 1 172 ? 10.214 12.986 7.359 1.00 86.31 172 VAL A N 1
ATOM 1339 C CA . VAL A 1 172 ? 9.928 11.793 6.555 1.00 86.31 172 VAL A CA 1
ATOM 1340 C C . VAL A 1 172 ? 9.074 12.146 5.332 1.00 86.31 172 VAL A C 1
ATOM 1342 O O . VAL A 1 172 ? 7.984 12.703 5.466 1.00 86.31 172 VAL A O 1
ATOM 1345 N N . ASP A 1 173 ? 9.500 11.705 4.141 1.00 83.25 173 ASP A N 1
ATOM 1346 C CA . ASP A 1 173 ? 8.843 11.974 2.846 1.00 83.25 173 ASP A CA 1
ATOM 1347 C C . ASP A 1 173 ? 7.320 11.725 2.837 1.00 83.25 173 ASP A C 1
ATOM 1349 O O . ASP A 1 173 ? 6.568 12.451 2.190 1.00 83.25 173 ASP A O 1
ATOM 1353 N N . LYS A 1 174 ? 6.829 10.723 3.584 1.00 83.62 174 LYS A N 1
ATOM 1354 C CA . LYS A 1 174 ? 5.388 10.400 3.696 1.00 83.62 174 LYS A CA 1
ATOM 1355 C C . LYS A 1 174 ? 4.549 11.521 4.316 1.00 83.62 174 LYS A C 1
ATOM 1357 O O . LYS A 1 174 ? 3.339 11.568 4.080 1.00 83.62 174 LYS A O 1
ATOM 1362 N N . CYS A 1 175 ? 5.166 12.357 5.147 1.00 91.69 175 CYS A N 1
ATOM 1363 C CA . CYS A 1 175 ? 4.531 13.484 5.819 1.00 91.69 175 CYS A CA 1
ATOM 1364 C C . CYS A 1 175 ? 4.632 14.787 5.018 1.00 91.69 175 CYS A C 1
ATOM 1366 O O . CYS A 1 175 ? 3.981 15.761 5.386 1.00 91.69 175 CYS A O 1
ATOM 1368 N N . MET A 1 176 ? 5.367 14.811 3.906 1.00 88.56 176 MET A N 1
ATOM 1369 C CA . MET A 1 176 ? 5.429 15.972 3.021 1.00 88.56 176 MET A CA 1
ATOM 1370 C C . MET A 1 176 ? 4.153 16.112 2.174 1.00 88.56 176 MET A C 1
ATOM 1372 O O . MET A 1 176 ? 3.234 15.285 2.227 1.00 88.56 176 MET A O 1
ATOM 1376 N N . VAL A 1 177 ? 4.078 17.195 1.394 1.00 86.44 177 VAL A N 1
ATOM 1377 C CA . VAL A 1 177 ? 2.998 17.394 0.418 1.00 86.44 177 VAL A CA 1
ATOM 1378 C C . VAL A 1 177 ? 3.020 16.250 -0.591 1.00 86.44 177 VAL A C 1
ATOM 1380 O O . VAL A 1 177 ? 4.052 15.958 -1.193 1.00 86.44 177 VAL A O 1
ATOM 1383 N N . HIS A 1 178 ? 1.874 15.605 -0.793 1.00 79.31 178 HIS A N 1
ATOM 1384 C CA . HIS A 1 178 ? 1.792 14.457 -1.684 1.00 79.31 178 HIS A CA 1
ATOM 1385 C C . HIS A 1 178 ? 2.001 14.894 -3.147 1.00 79.31 178 HIS A C 1
ATOM 1387 O O . HIS A 1 178 ? 1.198 15.683 -3.651 1.00 79.31 178 HIS A O 1
ATOM 1393 N N . PRO A 1 179 ? 2.990 14.347 -3.879 1.00 70.00 179 PRO A N 1
ATOM 1394 C CA . PRO A 1 179 ? 3.372 14.858 -5.199 1.00 70.00 179 PRO A CA 1
ATOM 1395 C C . PRO A 1 179 ? 2.297 14.641 -6.274 1.00 70.00 179 PRO A C 1
ATOM 1397 O O . PRO A 1 179 ? 2.126 15.480 -7.150 1.00 70.00 179 PRO A O 1
ATOM 1400 N N . VAL A 1 180 ? 1.555 13.528 -6.202 1.00 71.31 180 VAL A N 1
ATOM 1401 C CA . VAL A 1 180 ? 0.494 13.202 -7.178 1.00 71.31 180 VAL A CA 1
ATOM 1402 C C . VAL A 1 180 ? -0.835 13.881 -6.835 1.00 71.31 180 VAL A C 1
ATOM 1404 O O . VAL A 1 180 ? -1.408 14.586 -7.659 1.00 71.31 180 VAL A O 1
ATOM 1407 N N . TRP A 1 181 ? -1.336 13.678 -5.614 1.00 75.19 181 TRP A N 1
ATOM 1408 C CA . TRP A 1 181 ? -2.669 14.135 -5.212 1.00 75.19 181 TRP A CA 1
ATOM 1409 C C . TRP A 1 181 ? -2.718 15.539 -4.596 1.00 75.19 181 TRP A C 1
ATOM 1411 O O . TRP A 1 181 ? -3.805 16.030 -4.307 1.00 75.19 181 TRP A O 1
ATOM 1421 N N . GLY A 1 182 ? -1.571 16.185 -4.358 1.00 77.50 182 GLY A N 1
ATOM 1422 C CA . GLY A 1 182 ? -1.500 17.529 -3.769 1.00 77.50 182 GLY A CA 1
ATOM 1423 C C . GLY A 1 182 ? -1.978 17.608 -2.317 1.00 77.50 182 GLY A C 1
ATOM 1424 O O . GLY A 1 182 ? -2.314 18.683 -1.827 1.00 77.50 182 GLY A O 1
ATOM 1425 N N . ALA A 1 183 ? -2.051 16.470 -1.632 1.00 83.25 183 ALA A N 1
ATOM 1426 C CA . ALA A 1 183 ? -2.523 16.397 -0.263 1.00 83.25 183 ALA A CA 1
ATOM 1427 C C . ALA A 1 183 ? -1.539 17.125 0.679 1.00 83.25 183 ALA A C 1
ATOM 1429 O O . ALA A 1 183 ? -0.328 16.941 0.528 1.00 83.25 183 ALA A O 1
ATOM 1430 N N . PRO A 1 184 ? -2.020 17.949 1.629 1.00 88.88 184 PRO A N 1
ATOM 1431 C CA . PRO A 1 184 ? -1.167 18.846 2.410 1.00 88.88 184 PRO A CA 1
ATOM 1432 C C . PRO A 1 184 ? -0.201 18.071 3.303 1.00 88.88 184 PRO A C 1
ATOM 1434 O O . PRO A 1 184 ? -0.516 16.951 3.705 1.00 88.88 184 PRO A O 1
ATOM 1437 N N . ALA A 1 185 ? 0.941 18.673 3.639 1.00 92.44 185 ALA A N 1
ATOM 1438 C CA . ALA A 1 185 ? 1.883 18.091 4.590 1.00 92.44 185 ALA A CA 1
ATOM 1439 C C . ALA A 1 185 ? 1.192 17.761 5.926 1.00 92.44 185 ALA A C 1
ATOM 1441 O O . ALA A 1 185 ? 0.268 18.456 6.355 1.00 92.44 185 ALA A O 1
ATOM 1442 N N . ALA A 1 186 ? 1.621 16.675 6.560 1.00 94.38 186 ALA A N 1
ATOM 1443 C CA . ALA A 1 186 ? 1.097 16.248 7.844 1.00 94.38 186 ALA A CA 1
ATOM 1444 C C . ALA A 1 186 ? 1.550 17.195 8.961 1.00 94.38 186 ALA A C 1
ATOM 1446 O O . ALA A 1 186 ? 2.609 17.815 8.895 1.00 94.38 186 ALA A O 1
ATOM 1447 N N . THR A 1 187 ? 0.758 17.250 10.023 1.00 95.62 187 THR A N 1
ATOM 1448 C CA . THR A 1 187 ? 1.096 17.941 11.268 1.00 95.62 187 THR A CA 1
ATOM 1449 C C . THR A 1 187 ? 1.214 16.925 12.391 1.00 95.62 187 THR A C 1
ATOM 1451 O O . THR A 1 187 ? 0.499 15.921 12.384 1.00 95.62 187 THR A O 1
ATOM 1454 N N . CYS A 1 188 ? 2.065 17.195 13.380 1.00 96.81 188 CYS A N 1
ATOM 1455 C CA . CYS A 1 188 ? 2.138 16.354 14.569 1.00 96.81 188 CYS A CA 1
ATOM 1456 C C . CYS A 1 188 ? 0.793 16.315 15.297 1.00 96.81 188 CYS A C 1
ATOM 1458 O O . CYS A 1 188 ? 0.153 17.349 15.506 1.00 96.81 188 CYS A O 1
ATOM 1460 N N . LEU A 1 189 ? 0.385 15.119 15.709 1.00 96.06 189 LEU A N 1
ATOM 1461 C CA . LEU A 1 189 ? -0.745 14.939 16.605 1.00 96.06 189 LEU A CA 1
ATOM 1462 C C . LEU A 1 189 ? -0.416 15.549 17.986 1.00 96.06 189 LEU A C 1
ATOM 1464 O O . LEU A 1 189 ? 0.728 15.447 18.433 1.00 96.06 189 LEU A O 1
ATOM 1468 N N . PRO A 1 190 ? -1.387 16.161 18.693 1.00 94.38 190 PRO A N 1
ATOM 1469 C CA . PRO A 1 190 ? -1.137 16.767 20.003 1.00 94.38 190 PRO A CA 1
ATOM 1470 C C . PRO A 1 190 ? -0.671 15.739 21.041 1.00 94.38 190 PRO A C 1
ATOM 1472 O O . PRO A 1 190 ? -1.262 14.667 21.142 1.00 94.38 190 PRO A O 1
ATOM 1475 N N . SER A 1 191 ? 0.315 16.077 21.877 1.00 89.19 191 SER A N 1
ATOM 1476 C CA . SER A 1 191 ? 0.867 15.139 22.873 1.00 89.19 191 SER A CA 1
ATOM 1477 C C . SER A 1 191 ? -0.133 14.724 23.963 1.00 89.19 191 SER A C 1
ATOM 1479 O O . SER A 1 191 ? -0.097 13.591 24.425 1.00 89.19 191 SER A O 1
ATOM 1481 N N . ASN A 1 192 ? -1.065 15.608 24.342 1.00 91.25 192 ASN A N 1
ATOM 1482 C CA . ASN A 1 192 ? -2.063 15.364 25.400 1.00 91.25 192 ASN A CA 1
ATOM 1483 C C . ASN A 1 192 ? -3.396 14.795 24.871 1.00 91.25 192 ASN A C 1
ATOM 1485 O O . ASN A 1 192 ? -4.442 14.948 25.503 1.00 91.25 192 ASN A O 1
ATOM 1489 N N . ARG A 1 193 ? -3.396 14.203 23.675 1.00 92.69 193 ARG A N 1
ATOM 1490 C CA . ARG A 1 193 ? -4.610 13.673 23.042 1.00 92.69 193 ARG A CA 1
ATOM 1491 C C . ARG A 1 193 ? -5.095 12.387 23.723 1.00 92.69 193 ARG A C 1
ATOM 1493 O O . ARG A 1 193 ? -4.300 11.535 24.109 1.00 92.69 193 ARG A O 1
ATOM 1500 N N . THR A 1 194 ? -6.411 12.211 23.789 1.00 91.81 194 THR A N 1
ATOM 1501 C CA . THR A 1 194 ? -7.058 10.963 24.243 1.00 91.81 194 THR A CA 1
ATOM 1502 C C . THR A 1 194 ? -7.533 10.093 23.079 1.00 91.81 194 THR A C 1
ATOM 1504 O O . THR A 1 194 ? -7.742 8.894 23.238 1.00 91.81 194 THR A O 1
ATOM 1507 N N . ASN A 1 195 ? -7.675 10.679 21.891 1.00 90.19 195 ASN A N 1
ATOM 1508 C CA . ASN A 1 195 ? -8.033 10.006 20.650 1.00 90.19 195 ASN A CA 1
ATOM 1509 C C . ASN A 1 195 ? -6.798 9.735 19.772 1.00 90.19 195 ASN A C 1
ATOM 1511 O O . ASN A 1 195 ? -5.714 10.287 19.986 1.00 90.19 195 ASN A O 1
ATOM 1515 N N . LYS A 1 196 ? -6.977 8.864 18.768 1.00 91.94 196 LYS A N 1
ATOM 1516 C CA . LYS A 1 196 ? -5.933 8.452 17.810 1.00 91.94 196 LYS A CA 1
ATOM 1517 C C . LYS A 1 196 ?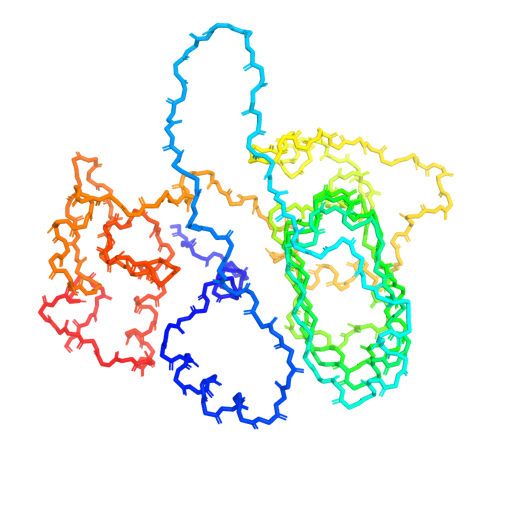 -4.669 7.924 18.500 1.00 91.94 196 LYS A C 1
ATOM 1519 O O . LYS A 1 196 ? -3.557 8.160 18.046 1.00 91.94 196 LYS A O 1
ATOM 1524 N N . VAL A 1 197 ? -4.827 7.243 19.636 1.00 94.38 197 VAL A N 1
ATOM 1525 C CA . VAL A 1 197 ? -3.740 6.559 20.352 1.00 94.38 197 VAL A CA 1
ATOM 1526 C C . VAL A 1 197 ? -3.657 5.140 19.815 1.00 94.38 197 VAL A C 1
ATOM 1528 O O . VAL A 1 197 ? -4.613 4.380 19.950 1.00 94.38 197 VAL A O 1
ATOM 1531 N N . ALA A 1 198 ? -2.533 4.792 19.189 1.00 95.81 198 ALA A N 1
ATOM 1532 C CA . ALA A 1 198 ? -2.293 3.424 18.762 1.00 95.81 198 ALA A CA 1
ATOM 1533 C C . ALA A 1 198 ? -2.226 2.501 19.988 1.00 95.81 198 ALA A C 1
ATOM 1535 O O . ALA A 1 198 ? -1.519 2.787 20.956 1.00 95.81 198 ALA A O 1
ATOM 1536 N N . THR A 1 199 ? -2.956 1.388 19.947 1.00 96.25 199 THR A N 1
ATOM 1537 C CA . THR A 1 199 ? -2.862 0.340 20.970 1.00 96.25 199 THR A CA 1
ATOM 1538 C C . THR A 1 199 ? -1.504 -0.357 20.885 1.00 96.25 199 THR A C 1
ATOM 1540 O O . THR A 1 199 ? -0.881 -0.392 19.820 1.00 96.25 199 THR A O 1
ATOM 1543 N N . THR A 1 200 ? -1.051 -0.971 21.982 1.00 96.88 200 THR A N 1
ATOM 1544 C CA . THR A 1 200 ? 0.205 -1.742 21.998 1.00 96.88 200 THR A CA 1
ATOM 1545 C C . THR A 1 200 ? 0.223 -2.806 20.899 1.00 96.88 200 THR A C 1
ATOM 1547 O O . THR A 1 200 ? 1.185 -2.885 20.139 1.00 96.88 200 THR A O 1
ATOM 1550 N N . ALA A 1 201 ? -0.882 -3.539 20.733 1.00 96.44 201 ALA A N 1
ATOM 1551 C CA . ALA A 1 201 ? -1.016 -4.549 19.686 1.00 96.44 201 ALA A CA 1
ATOM 1552 C C . ALA A 1 201 ? -0.955 -3.946 18.269 1.00 96.44 201 ALA A C 1
ATOM 1554 O O . ALA A 1 201 ? -0.343 -4.533 17.378 1.00 96.44 201 ALA A O 1
ATOM 1555 N N . THR A 1 202 ? -1.525 -2.754 18.051 1.00 97.50 202 THR A N 1
ATOM 1556 C CA . THR A 1 202 ? -1.401 -2.041 16.766 1.00 97.50 202 THR A CA 1
ATOM 1557 C C . THR A 1 202 ? 0.052 -1.682 16.465 1.00 97.50 202 THR A C 1
ATOM 1559 O O . THR A 1 202 ? 0.522 -1.913 15.351 1.00 97.50 202 THR A O 1
ATOM 1562 N N . ILE A 1 203 ? 0.784 -1.157 17.452 1.00 97.19 203 ILE A N 1
ATOM 1563 C CA . ILE A 1 203 ? 2.202 -0.802 17.302 1.00 97.19 203 ILE A CA 1
ATOM 1564 C C . ILE A 1 203 ? 3.037 -2.050 16.982 1.00 97.19 203 ILE A C 1
ATOM 1566 O O . ILE A 1 203 ? 3.858 -2.025 16.065 1.00 97.19 203 ILE A O 1
ATOM 1570 N N . GLU A 1 204 ? 2.826 -3.152 17.703 1.00 96.75 204 GLU A N 1
ATOM 1571 C CA . GLU A 1 204 ? 3.527 -4.422 17.476 1.00 96.75 204 GLU A CA 1
ATOM 1572 C C . GLU A 1 204 ? 3.241 -5.005 16.088 1.00 96.75 204 GLU A C 1
ATOM 1574 O O . GLU A 1 204 ? 4.167 -5.418 15.383 1.00 96.75 204 GLU A O 1
ATOM 1579 N N . LEU A 1 205 ? 1.979 -4.977 15.652 1.00 96.62 205 LEU A N 1
ATOM 1580 C CA . LEU A 1 205 ? 1.601 -5.475 14.334 1.00 96.62 205 LEU A CA 1
ATOM 1581 C C . LEU A 1 205 ? 2.200 -4.621 13.213 1.00 96.62 205 LEU A C 1
ATOM 1583 O O . LEU A 1 205 ? 2.692 -5.167 12.228 1.00 96.62 205 LEU A O 1
ATOM 1587 N N . VAL A 1 206 ? 2.226 -3.292 13.358 1.00 96.00 206 VAL A N 1
ATOM 1588 C CA . VAL A 1 206 ? 2.897 -2.434 12.372 1.00 96.00 206 VAL A CA 1
ATOM 1589 C C . VAL A 1 206 ? 4.401 -2.697 12.352 1.00 96.00 206 VAL A C 1
ATOM 1591 O O . VAL A 1 206 ? 4.971 -2.772 11.268 1.00 96.00 206 VAL A O 1
ATOM 1594 N N . LYS A 1 207 ? 5.050 -2.914 13.505 1.00 95.31 207 LYS A N 1
ATOM 1595 C CA . LYS A 1 207 ? 6.476 -3.288 13.554 1.00 95.31 207 LYS A CA 1
ATOM 1596 C C . LYS A 1 207 ? 6.757 -4.583 12.785 1.00 95.31 207 LYS A C 1
ATOM 1598 O O . LYS A 1 207 ? 7.729 -4.629 12.035 1.00 95.31 207 LYS A O 1
ATOM 1603 N N . LYS A 1 208 ? 5.884 -5.596 12.893 1.00 94.62 208 LYS A N 1
ATOM 1604 C CA . LYS A 1 208 ? 5.969 -6.847 12.107 1.00 94.62 208 LYS A CA 1
ATOM 1605 C C . LYS A 1 208 ? 5.966 -6.591 10.591 1.00 94.62 208 LYS A C 1
ATOM 1607 O O . LYS A 1 208 ? 6.609 -7.328 9.851 1.00 94.62 208 LYS A O 1
ATOM 1612 N N . PHE A 1 209 ? 5.275 -5.545 10.139 1.00 90.38 209 PHE A N 1
ATOM 1613 C CA . PHE A 1 209 ? 5.119 -5.169 8.729 1.00 90.38 209 PHE A CA 1
ATOM 1614 C C . PHE A 1 209 ? 5.759 -3.809 8.402 1.00 90.38 209 PHE A C 1
ATOM 1616 O O . PHE A 1 209 ? 5.309 -3.097 7.503 1.00 90.38 209 PHE A O 1
ATOM 1623 N N . ALA A 1 210 ? 6.812 -3.412 9.125 1.00 89.56 210 ALA A N 1
ATOM 1624 C CA . ALA A 1 210 ? 7.353 -2.054 9.039 1.00 89.56 210 ALA A CA 1
ATOM 1625 C C . ALA A 1 210 ? 7.793 -1.681 7.614 1.00 89.56 210 ALA A C 1
ATOM 1627 O O . ALA A 1 210 ? 7.567 -0.555 7.173 1.00 89.56 210 ALA A O 1
ATOM 1628 N N . THR A 1 211 ? 8.353 -2.637 6.868 1.00 79.56 211 THR A N 1
ATOM 1629 C CA . THR A 1 211 ? 8.834 -2.430 5.496 1.00 79.56 211 THR A CA 1
ATOM 1630 C C . THR A 1 211 ? 7.707 -2.217 4.486 1.00 79.56 211 THR A C 1
ATOM 1632 O O . THR A 1 211 ? 7.898 -1.487 3.519 1.00 79.56 211 THR A O 1
ATOM 1635 N N . THR A 1 212 ? 6.524 -2.786 4.718 1.00 77.62 212 THR A N 1
ATOM 1636 C CA . THR A 1 212 ? 5.361 -2.679 3.822 1.00 77.62 212 THR A CA 1
ATOM 1637 C C . THR A 1 212 ? 4.347 -1.628 4.263 1.00 77.62 212 THR A C 1
ATOM 1639 O O . THR A 1 212 ? 3.520 -1.213 3.454 1.00 77.62 212 THR A O 1
ATOM 1642 N N . VAL A 1 213 ? 4.391 -1.189 5.526 1.00 88.94 213 VAL A N 1
ATOM 1643 C CA . VAL A 1 213 ? 3.482 -0.177 6.092 1.00 88.94 213 VAL A CA 1
ATOM 1644 C C . VAL A 1 213 ? 4.145 1.200 6.153 1.00 88.94 213 VAL A C 1
ATOM 1646 O O . VAL A 1 213 ? 3.598 2.187 5.661 1.00 88.94 213 VAL A O 1
ATOM 1649 N N . CYS A 1 214 ? 5.350 1.267 6.721 1.00 89.06 214 CYS A N 1
ATOM 1650 C CA . CYS A 1 214 ? 6.110 2.504 6.908 1.00 89.06 214 CYS A CA 1
ATOM 1651 C C . CYS A 1 214 ? 7.384 2.568 6.050 1.00 89.06 214 CYS A C 1
ATOM 1653 O O . CYS A 1 214 ? 8.182 3.486 6.221 1.00 89.06 214 CYS A O 1
ATOM 1655 N N . GLY A 1 215 ? 7.555 1.649 5.092 1.00 75.06 215 GLY A N 1
ATOM 1656 C CA . GLY A 1 215 ? 8.689 1.638 4.165 1.00 75.06 215 GLY A CA 1
ATOM 1657 C C . GLY A 1 215 ? 8.777 2.886 3.280 1.00 75.06 215 GLY A C 1
ATOM 1658 O O . GLY A 1 215 ? 7.813 3.644 3.187 1.00 75.06 215 GLY A O 1
ATOM 1659 N N . PRO A 1 216 ? 9.912 3.123 2.608 1.00 67.25 216 PRO A N 1
ATOM 1660 C CA . PRO A 1 216 ? 10.170 4.359 1.867 1.00 67.25 216 PRO A CA 1
ATOM 1661 C C . PRO A 1 216 ? 9.091 4.664 0.819 1.00 67.25 216 PRO A C 1
ATOM 1663 O O . PRO A 1 216 ? 8.478 3.758 0.250 1.00 67.25 216 PRO A O 1
ATOM 1666 N N . VAL A 1 217 ? 8.855 5.952 0.551 1.00 64.50 217 VAL A N 1
ATOM 1667 C CA . VAL A 1 217 ? 7.928 6.375 -0.508 1.00 64.50 217 VAL A CA 1
ATOM 1668 C C . VAL A 1 217 ? 8.476 5.909 -1.865 1.00 64.50 217 VAL A C 1
ATOM 1670 O O . VAL A 1 217 ? 9.667 6.096 -2.137 1.00 64.50 217 VAL A O 1
ATOM 1673 N N . PRO A 1 218 ? 7.652 5.294 -2.736 1.00 55.09 218 PRO A N 1
ATOM 1674 C CA . PRO A 1 218 ? 8.054 5.020 -4.109 1.00 55.09 218 PRO A CA 1
ATOM 1675 C C . PRO A 1 218 ? 8.429 6.333 -4.803 1.00 55.09 218 PRO A C 1
ATOM 1677 O O . PRO A 1 218 ? 7.612 7.247 -4.897 1.00 55.09 218 PRO A O 1
ATOM 1680 N N . LYS A 1 219 ? 9.678 6.452 -5.264 1.00 51.19 219 LYS A N 1
ATOM 1681 C CA . LYS A 1 219 ? 10.138 7.669 -5.942 1.00 51.19 219 LYS A CA 1
ATOM 1682 C C . LYS A 1 219 ? 9.354 7.890 -7.248 1.00 51.19 219 LYS A C 1
ATOM 1684 O O . LYS A 1 219 ? 9.087 6.908 -7.946 1.00 51.19 219 LYS A O 1
ATOM 1689 N N . PRO A 1 220 ? 9.049 9.149 -7.625 1.00 44.81 220 PRO A N 1
ATOM 1690 C CA . PRO A 1 220 ? 8.358 9.478 -8.877 1.00 44.81 220 PRO A CA 1
ATOM 1691 C C . PRO A 1 220 ? 9.042 8.933 -10.137 1.00 44.81 220 PRO A C 1
ATOM 1693 O O . PRO A 1 220 ? 8.368 8.664 -11.122 1.00 44.81 220 PRO A O 1
ATOM 1696 N N . GLU A 1 221 ? 10.359 8.711 -10.088 1.00 46.47 221 GLU A N 1
ATOM 1697 C CA . GLU A 1 221 ? 11.163 8.081 -11.150 1.00 46.47 221 GLU A CA 1
ATOM 1698 C C . GLU A 1 221 ? 10.646 6.691 -11.572 1.00 46.47 221 GLU A C 1
ATOM 1700 O O . GLU A 1 221 ? 10.943 6.233 -12.670 1.00 46.47 221 GLU A O 1
ATOM 1705 N N . PHE A 1 222 ? 9.848 6.028 -10.727 1.00 47.53 222 PHE A N 1
ATOM 1706 C CA . PHE A 1 222 ? 9.247 4.718 -11.001 1.00 47.53 222 PHE A CA 1
ATOM 1707 C C . PHE A 1 222 ? 7.776 4.789 -11.448 1.00 47.53 222 PHE A C 1
ATOM 1709 O O . PHE A 1 222 ? 7.148 3.754 -11.671 1.00 47.53 222 PHE A O 1
ATOM 1716 N N . LEU A 1 223 ? 7.190 5.988 -11.545 1.00 50.25 223 LEU A N 1
ATOM 1717 C CA . LEU A 1 223 ? 5.821 6.185 -12.022 1.00 50.25 223 LEU A CA 1
ATOM 1718 C C . LEU A 1 223 ? 5.841 6.422 -13.530 1.00 50.25 223 LEU A C 1
ATOM 1720 O O . LEU A 1 223 ? 5.842 7.554 -14.010 1.00 50.25 223 LEU A O 1
ATOM 1724 N N . GLU A 1 224 ? 5.851 5.332 -14.289 1.00 56.47 224 GLU A N 1
ATOM 1725 C CA . GLU A 1 224 ? 5.802 5.418 -15.744 1.00 56.47 224 GLU A CA 1
ATOM 1726 C C . GLU A 1 224 ? 4.421 5.855 -16.247 1.00 56.47 224 GLU A C 1
ATOM 1728 O O . GLU A 1 224 ? 3.365 5.429 -15.756 1.00 56.47 224 GLU A O 1
ATOM 1733 N N . GLY A 1 225 ? 4.450 6.752 -17.235 1.00 60.97 225 GLY A N 1
ATOM 1734 C CA . GLY A 1 225 ? 3.270 7.232 -17.942 1.00 60.97 225 GLY A CA 1
ATOM 1735 C C . GLY A 1 225 ? 2.668 6.174 -18.867 1.00 60.97 225 GLY A C 1
ATOM 1736 O O . GLY A 1 225 ? 3.124 5.035 -18.948 1.00 60.97 225 GLY A O 1
ATOM 1737 N N . SER A 1 226 ? 1.612 6.552 -19.586 1.00 66.81 226 SER A N 1
ATOM 1738 C CA . SER A 1 226 ? 1.017 5.677 -20.599 1.00 66.81 226 SER A CA 1
ATOM 1739 C C . SER A 1 226 ? 2.018 5.356 -21.722 1.00 66.81 226 SER A C 1
ATOM 1741 O O . SER A 1 226 ? 2.767 6.252 -22.121 1.00 66.81 226 SER A O 1
ATOM 1743 N N . PRO A 1 227 ? 1.993 4.129 -22.279 1.00 77.06 227 PRO A N 1
ATOM 1744 C CA . PRO A 1 227 ? 2.785 3.768 -23.449 1.00 77.06 227 PRO A CA 1
ATOM 1745 C C . PRO A 1 227 ? 2.618 4.764 -24.601 1.00 77.06 227 PRO A C 1
ATOM 1747 O O . PRO A 1 227 ? 1.494 5.059 -25.014 1.00 77.06 227 PRO A O 1
ATOM 1750 N N . THR A 1 228 ? 3.732 5.274 -25.124 1.00 81.81 228 THR A N 1
ATOM 1751 C CA . THR A 1 228 ? 3.770 6.051 -26.370 1.00 81.81 228 THR A CA 1
ATOM 1752 C C . THR A 1 228 ? 4.346 5.195 -27.499 1.00 81.81 228 THR A C 1
ATOM 1754 O O . THR A 1 228 ? 5.116 4.270 -27.224 1.00 81.81 228 THR A O 1
ATOM 1757 N N . PRO A 1 229 ? 4.026 5.489 -28.773 1.00 85.94 229 PRO A N 1
ATOM 1758 C CA . PRO A 1 229 ? 4.592 4.756 -29.905 1.00 85.94 229 PRO A CA 1
ATOM 1759 C C . PRO A 1 229 ? 6.124 4.665 -29.863 1.00 85.94 229 PRO A C 1
ATOM 1761 O O . PRO A 1 229 ? 6.675 3.599 -30.127 1.00 85.94 229 PRO A O 1
ATOM 1764 N N . ASP A 1 230 ? 6.798 5.739 -29.440 1.00 87.25 230 ASP A N 1
ATOM 1765 C CA . ASP A 1 230 ? 8.263 5.810 -29.377 1.00 87.25 230 ASP A CA 1
ATOM 1766 C C . ASP A 1 230 ? 8.869 4.803 -28.394 1.00 87.25 230 ASP A C 1
ATOM 1768 O O . ASP A 1 230 ? 9.889 4.188 -28.693 1.00 87.25 230 ASP A O 1
ATOM 1772 N N . ILE A 1 231 ? 8.237 4.594 -27.233 1.00 86.38 231 ILE A N 1
ATOM 1773 C CA . ILE A 1 231 ? 8.729 3.633 -26.232 1.00 86.38 231 ILE A CA 1
ATOM 1774 C C . ILE A 1 231 ? 8.216 2.210 -26.475 1.00 86.38 231 ILE A C 1
ATOM 1776 O O . ILE A 1 231 ? 8.750 1.265 -25.902 1.00 86.38 231 ILE A O 1
ATOM 1780 N N . MET A 1 232 ? 7.208 2.032 -27.330 1.00 89.06 232 MET A N 1
ATOM 1781 C CA . MET A 1 232 ? 6.716 0.714 -27.749 1.00 89.06 232 MET A CA 1
ATOM 1782 C C . MET A 1 232 ? 7.503 0.146 -28.936 1.00 89.06 232 MET A C 1
ATOM 1784 O O . MET A 1 232 ? 7.713 -1.065 -29.014 1.00 89.06 232 MET A O 1
ATOM 1788 N N . ALA A 1 233 ? 7.962 1.003 -29.852 1.00 90.94 233 ALA A N 1
ATOM 1789 C CA . ALA A 1 233 ? 8.647 0.591 -31.076 1.00 90.94 233 ALA A CA 1
ATOM 1790 C C . ALA A 1 233 ? 9.874 -0.322 -30.841 1.00 90.94 233 ALA A C 1
ATOM 1792 O O . ALA A 1 233 ? 9.969 -1.343 -31.525 1.00 90.94 233 ALA A O 1
ATOM 1793 N N . PRO A 1 234 ? 10.765 -0.067 -29.855 1.00 91.19 234 PRO A N 1
ATOM 1794 C CA . PRO A 1 234 ? 11.914 -0.938 -29.587 1.00 91.19 234 PRO A CA 1
ATOM 1795 C C . PRO A 1 234 ? 11.527 -2.355 -29.150 1.00 91.19 234 PRO A C 1
ATOM 1797 O O . PRO A 1 234 ? 12.317 -3.289 -29.299 1.00 91.19 234 PRO A O 1
ATOM 1800 N N . CYS A 1 235 ? 10.320 -2.520 -28.606 1.00 91.50 235 CYS A N 1
ATOM 1801 C CA . CYS A 1 235 ? 9.848 -3.792 -28.086 1.00 91.50 235 CYS A CA 1
ATOM 1802 C C . CYS A 1 235 ? 9.266 -4.703 -29.154 1.00 91.50 235 CYS A C 1
ATOM 1804 O O . CYS A 1 235 ? 9.325 -5.917 -28.992 1.00 91.50 235 CYS A O 1
ATOM 1806 N N . ASN A 1 236 ? 8.711 -4.141 -30.231 1.00 90.56 236 ASN A N 1
ATOM 1807 C CA . ASN A 1 236 ? 8.085 -4.898 -31.319 1.00 90.56 236 ASN A CA 1
ATOM 1808 C C . ASN A 1 236 ? 7.111 -5.997 -30.830 1.00 90.56 236 ASN A C 1
ATOM 1810 O O . ASN A 1 236 ? 7.053 -7.093 -31.379 1.00 90.56 236 ASN A O 1
ATOM 1814 N N . GLY A 1 237 ? 6.387 -5.728 -29.738 1.00 88.00 237 GLY A N 1
ATOM 1815 C CA . GLY A 1 237 ? 5.460 -6.686 -29.127 1.00 88.00 237 GLY A CA 1
ATOM 1816 C C . GLY A 1 237 ? 6.105 -7.865 -28.383 1.00 88.00 237 GLY A C 1
ATOM 1817 O O . GLY A 1 237 ? 5.387 -8.762 -27.953 1.00 88.00 237 GLY A O 1
ATOM 1818 N N . THR A 1 238 ? 7.426 -7.889 -28.201 1.00 91.19 238 THR A N 1
ATOM 1819 C CA . THR A 1 238 ? 8.136 -8.945 -27.467 1.00 91.19 238 THR A CA 1
ATOM 1820 C C . THR A 1 238 ? 8.328 -8.551 -26.000 1.00 91.19 238 THR A C 1
ATOM 1822 O O . THR A 1 238 ? 8.952 -7.532 -25.704 1.00 91.19 238 THR A O 1
ATOM 1825 N N . LEU A 1 239 ? 7.806 -9.359 -25.072 1.00 89.38 239 LEU A N 1
ATOM 1826 C CA . LEU A 1 239 ? 8.030 -9.189 -23.631 1.00 89.38 239 LEU A CA 1
ATOM 1827 C C . LEU A 1 239 ? 9.470 -9.534 -23.234 1.00 89.38 239 LEU A C 1
ATOM 1829 O O . LEU A 1 239 ? 10.145 -10.308 -23.905 1.00 89.38 239 LEU A O 1
ATOM 1833 N N . TYR A 1 240 ? 9.930 -8.943 -22.133 1.00 91.81 240 TYR A N 1
ATOM 1834 C CA . TYR A 1 240 ? 11.207 -9.197 -21.451 1.00 91.81 240 TYR A CA 1
ATOM 1835 C C . TYR A 1 240 ? 12.480 -8.910 -22.260 1.00 91.81 240 TYR A C 1
ATOM 1837 O O . TYR A 1 240 ? 13.599 -9.027 -21.759 1.00 91.81 240 TYR A O 1
ATOM 1845 N N . ARG A 1 241 ? 12.325 -8.446 -23.499 1.00 93.38 241 ARG A N 1
ATOM 1846 C CA . ARG A 1 241 ? 13.413 -7.961 -24.339 1.00 93.38 241 ARG A CA 1
ATOM 1847 C C . ARG A 1 241 ? 14.095 -6.753 -23.697 1.00 93.38 241 ARG A C 1
ATOM 1849 O O . ARG A 1 241 ? 13.417 -5.830 -23.253 1.00 93.38 241 ARG A O 1
ATOM 1856 N N . GLN A 1 242 ? 15.426 -6.722 -23.713 1.00 94.19 242 GLN A N 1
ATOM 1857 C CA . GLN A 1 242 ? 16.172 -5.516 -23.359 1.00 94.19 242 GLN A CA 1
ATOM 1858 C C . GLN A 1 242 ? 15.938 -4.436 -24.422 1.00 94.19 242 GLN A C 1
ATOM 1860 O O . GLN A 1 242 ? 16.119 -4.681 -25.619 1.00 94.19 242 GLN A O 1
ATOM 1865 N N . CYS A 1 243 ? 15.539 -3.241 -23.998 1.00 90.50 243 CYS A N 1
ATOM 1866 C CA . CYS A 1 243 ? 15.305 -2.115 -24.895 1.00 90.50 243 CYS A CA 1
ATOM 1867 C C . CYS A 1 243 ? 16.309 -0.999 -24.578 1.00 90.50 243 CYS A C 1
ATOM 1869 O O . CYS A 1 243 ? 16.310 -0.486 -23.470 1.00 90.50 243 CYS A O 1
ATOM 1871 N N . PRO A 1 244 ? 17.208 -0.627 -25.503 1.00 82.62 244 PRO A N 1
ATOM 1872 C CA . PRO A 1 244 ? 18.203 0.401 -25.229 1.00 82.62 244 PRO A CA 1
ATOM 1873 C C . PRO A 1 244 ? 17.565 1.792 -25.212 1.00 82.62 244 PRO A C 1
ATOM 1875 O O . PRO A 1 244 ? 16.761 2.132 -26.085 1.00 82.62 244 PRO A O 1
ATOM 1878 N N . ARG A 1 245 ? 17.970 2.618 -24.245 1.00 77.38 245 ARG A N 1
ATOM 1879 C CA . ARG A 1 245 ? 17.604 4.034 -24.156 1.00 77.38 245 ARG A CA 1
ATOM 1880 C C . ARG A 1 245 ? 18.848 4.929 -24.223 1.00 77.38 245 ARG A C 1
ATOM 1882 O O . ARG A 1 245 ? 19.934 4.482 -23.860 1.00 77.38 245 ARG A O 1
ATOM 1889 N N . PRO A 1 246 ? 18.707 6.196 -24.661 1.00 78.44 246 PRO A N 1
ATOM 1890 C CA . PRO A 1 246 ? 19.829 7.138 -24.760 1.00 78.44 246 PRO A CA 1
ATOM 1891 C C . PRO A 1 246 ? 20.541 7.426 -23.431 1.00 78.44 246 PRO A C 1
ATOM 1893 O O . PRO A 1 246 ? 21.680 7.877 -23.427 1.00 78.44 246 PRO A O 1
ATOM 1896 N N . ASP A 1 247 ? 19.860 7.193 -22.311 1.00 77.62 247 ASP A N 1
ATOM 1897 C CA . ASP A 1 247 ? 20.349 7.400 -20.947 1.00 77.62 247 ASP A CA 1
ATOM 1898 C C . ASP A 1 247 ? 21.140 6.198 -20.392 1.00 77.62 247 ASP A C 1
ATOM 1900 O O . ASP A 1 247 ? 21.615 6.258 -19.259 1.00 77.62 247 ASP A O 1
ATOM 1904 N N . ASN A 1 248 ? 21.313 5.123 -21.177 1.00 80.19 248 ASN A N 1
ATOM 1905 C CA . ASN A 1 248 ? 21.964 3.868 -20.777 1.00 80.19 248 ASN A CA 1
ATOM 1906 C C . ASN A 1 248 ? 21.375 3.224 -19.505 1.00 80.19 248 ASN A C 1
ATOM 1908 O O . ASN A 1 248 ? 22.030 2.394 -18.870 1.00 80.19 248 ASN A O 1
ATOM 1912 N N . VAL A 1 249 ? 20.141 3.570 -19.128 1.00 84.25 249 VAL A N 1
ATOM 1913 C CA . VAL A 1 249 ? 19.463 2.943 -17.991 1.00 84.25 249 VAL A CA 1
ATOM 1914 C C . VAL A 1 249 ? 18.976 1.554 -18.400 1.00 84.25 249 VAL A C 1
ATOM 1916 O O . VAL A 1 249 ? 18.351 1.380 -19.451 1.00 84.25 249 VAL A O 1
ATOM 1919 N N . GLU A 1 250 ? 19.252 0.552 -17.558 1.00 88.56 250 GLU A N 1
ATOM 1920 C CA . GLU A 1 250 ? 18.768 -0.813 -17.769 1.00 88.56 250 GLU A CA 1
ATOM 1921 C C . GLU A 1 250 ? 17.239 -0.804 -17.864 1.00 88.56 250 GLU A C 1
ATOM 1923 O O . GLU A 1 250 ? 16.540 -0.366 -16.950 1.00 88.56 250 GLU A O 1
ATOM 1928 N N . SER A 1 251 ? 16.726 -1.246 -19.008 1.00 90.44 251 SER A N 1
ATOM 1929 C CA . SER A 1 251 ? 15.310 -1.165 -19.330 1.00 90.44 251 SER A CA 1
ATOM 1930 C C . SER A 1 251 ? 14.845 -2.396 -20.098 1.00 90.44 251 SER A C 1
ATO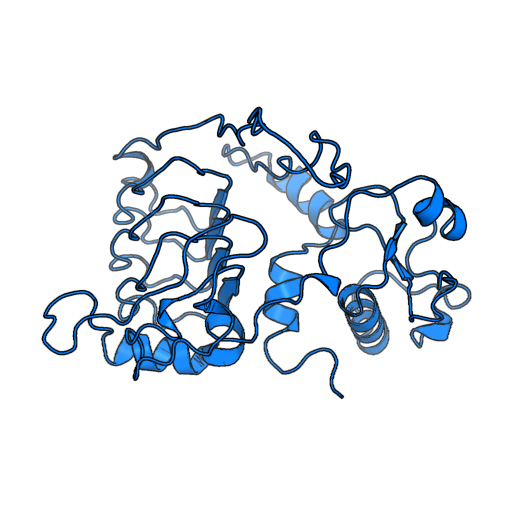M 1932 O O . SER A 1 251 ? 15.613 -3.068 -20.793 1.00 90.44 251 SER A O 1
ATOM 1934 N N . MET A 1 252 ? 13.570 -2.723 -19.917 1.00 92.06 252 MET A N 1
ATOM 1935 C CA . MET A 1 252 ? 12.967 -3.960 -20.393 1.00 92.06 252 MET A CA 1
ATOM 1936 C C . MET A 1 252 ? 11.626 -3.692 -21.050 1.00 92.06 252 MET A C 1
ATOM 1938 O O . MET A 1 252 ? 10.873 -2.826 -20.630 1.00 92.06 252 MET A O 1
ATOM 1942 N N . CYS A 1 253 ? 11.290 -4.473 -22.060 1.00 91.62 253 CYS A N 1
ATOM 1943 C CA . CYS A 1 253 ? 9.962 -4.485 -22.638 1.00 91.62 253 CYS A CA 1
ATOM 1944 C C . CYS A 1 253 ? 8.993 -5.196 -21.703 1.00 91.62 253 CYS A C 1
ATOM 1946 O O . CYS A 1 253 ? 9.101 -6.398 -21.469 1.00 91.62 253 CYS A O 1
ATOM 1948 N N . TYR A 1 254 ? 8.038 -4.455 -21.158 1.00 86.12 254 TYR A N 1
ATOM 1949 C CA . TYR A 1 254 ? 7.080 -4.990 -20.204 1.00 86.12 254 TYR A CA 1
ATOM 1950 C C . TYR A 1 254 ? 5.678 -4.483 -20.508 1.00 86.12 254 TYR A C 1
ATOM 1952 O O . TYR A 1 254 ? 5.483 -3.378 -21.017 1.00 86.12 254 TYR A O 1
ATOM 1960 N N . ASN A 1 255 ? 4.686 -5.305 -20.183 1.00 79.06 255 ASN A N 1
ATOM 1961 C CA . ASN A 1 255 ? 3.291 -4.906 -20.224 1.00 79.06 255 ASN A CA 1
ATOM 1962 C C . ASN A 1 255 ? 2.874 -4.393 -18.839 1.00 79.06 255 ASN A C 1
ATOM 1964 O O . ASN A 1 255 ? 2.363 -5.138 -18.000 1.00 79.06 255 ASN A O 1
ATOM 1968 N N . ALA A 1 256 ? 3.099 -3.104 -18.591 1.00 66.38 256 ALA A N 1
ATOM 1969 C CA . ALA A 1 256 ? 2.596 -2.467 -17.384 1.00 66.38 256 ALA A CA 1
ATOM 1970 C C . ALA A 1 256 ? 1.076 -2.248 -17.489 1.00 66.38 256 ALA A C 1
ATOM 1972 O O . ALA A 1 256 ? 0.593 -1.602 -18.420 1.00 66.38 256 ALA A O 1
ATOM 1973 N N . ARG A 1 257 ? 0.321 -2.722 -16.486 1.00 60.38 257 ARG A N 1
ATOM 1974 C CA . ARG A 1 257 ? -1.134 -2.493 -16.347 1.00 60.38 257 ARG A CA 1
ATOM 1975 C C . ARG A 1 257 ? -1.966 -2.967 -17.553 1.00 60.38 257 ARG A C 1
ATOM 1977 O O . ARG A 1 257 ? -2.956 -2.323 -17.888 1.00 60.38 257 ARG A O 1
ATOM 1984 N N . PHE A 1 258 ? -1.573 -4.062 -18.205 1.00 66.50 258 PHE A N 1
ATOM 1985 C CA . PHE A 1 258 ? -2.269 -4.615 -19.383 1.00 66.50 258 PHE A CA 1
ATOM 1986 C C . PHE A 1 258 ? -2.322 -3.680 -20.598 1.00 66.50 258 PHE A C 1
ATOM 1988 O O . PHE A 1 258 ? -3.143 -3.872 -21.494 1.00 66.50 258 PHE A O 1
ATOM 1995 N N . MET A 1 259 ? -1.462 -2.663 -20.637 1.00 69.94 259 MET A N 1
ATOM 1996 C CA . MET A 1 259 ? -1.350 -1.753 -21.769 1.00 69.94 259 MET A CA 1
ATOM 1997 C C . MET A 1 259 ? -0.429 -2.320 -22.866 1.00 69.94 259 MET A C 1
ATOM 1999 O O . MET A 1 259 ? -0.044 -3.488 -22.868 1.00 69.94 259 MET A O 1
ATOM 2003 N N . GLY A 1 260 ? -0.097 -1.495 -23.860 1.00 76.56 260 GLY A N 1
ATOM 2004 C CA . GLY A 1 260 ? 0.881 -1.864 -24.880 1.00 76.56 260 GLY A CA 1
ATOM 2005 C C . GLY A 1 260 ? 2.245 -2.196 -24.268 1.00 76.56 260 GLY A C 1
ATOM 2006 O O . GLY A 1 260 ? 2.667 -1.556 -23.306 1.00 76.56 260 GLY A O 1
ATOM 2007 N N . ILE A 1 261 ? 2.938 -3.180 -24.846 1.00 85.69 261 ILE A N 1
ATOM 2008 C CA . ILE A 1 261 ? 4.300 -3.539 -24.436 1.00 85.69 261 ILE A CA 1
ATOM 2009 C C . ILE A 1 261 ? 5.217 -2.360 -24.747 1.00 85.69 261 ILE A C 1
ATOM 2011 O O . ILE A 1 261 ? 5.390 -1.990 -25.909 1.00 85.69 261 ILE A O 1
ATOM 2015 N N . ALA A 1 262 ? 5.788 -1.787 -23.696 1.00 88.44 262 ALA A N 1
ATOM 2016 C CA . ALA A 1 262 ? 6.624 -0.604 -23.766 1.00 88.44 262 ALA A CA 1
ATOM 2017 C C . ALA A 1 262 ? 7.934 -0.821 -23.017 1.00 88.44 262 ALA A C 1
ATOM 2019 O O . ALA A 1 262 ? 8.031 -1.649 -22.109 1.00 88.44 262 ALA A O 1
ATOM 2020 N N . CYS A 1 263 ? 8.940 -0.053 -23.415 1.00 89.50 263 CYS A N 1
ATOM 2021 C CA . CYS A 1 263 ? 10.236 -0.024 -22.772 1.00 89.50 263 CYS A CA 1
ATOM 2022 C C . CYS A 1 263 ? 10.135 0.678 -21.411 1.00 89.50 263 CYS A C 1
ATOM 2024 O O . CYS A 1 263 ? 10.019 1.904 -21.346 1.00 89.50 263 CYS A O 1
ATOM 2026 N N . THR A 1 264 ? 10.169 -0.113 -20.338 1.00 83.12 264 THR A N 1
ATOM 2027 C CA . THR A 1 264 ? 10.148 0.346 -18.947 1.00 83.12 264 THR A CA 1
ATOM 2028 C C . THR A 1 264 ? 11.571 0.480 -18.410 1.00 83.12 264 THR A C 1
ATOM 2030 O O . THR A 1 264 ? 12.400 -0.405 -18.603 1.00 83.12 264 THR A O 1
ATOM 2033 N N . THR A 1 265 ? 11.860 1.589 -17.731 1.00 82.88 265 THR A N 1
ATOM 2034 C CA . THR A 1 265 ? 13.099 1.823 -16.960 1.00 82.88 265 THR A CA 1
ATOM 2035 C C . THR A 1 265 ? 12.948 1.420 -15.499 1.00 82.88 265 THR A C 1
ATOM 2037 O O . THR A 1 265 ? 13.864 1.572 -14.693 1.00 82.88 265 THR A O 1
ATOM 2040 N N . THR A 1 266 ? 11.767 0.937 -15.126 1.00 73.62 266 THR A N 1
ATOM 2041 C CA . THR A 1 266 ? 11.488 0.514 -13.767 1.00 73.62 266 THR A CA 1
ATOM 2042 C C . THR A 1 266 ? 12.297 -0.753 -13.465 1.00 73.62 266 THR A C 1
ATOM 2044 O O . THR A 1 266 ? 12.171 -1.752 -14.172 1.00 73.62 266 THR A O 1
ATOM 2047 N N . PRO A 1 267 ? 13.097 -0.779 -12.385 1.00 76.00 267 PRO A N 1
ATOM 2048 C CA . PRO A 1 267 ? 13.919 -1.940 -12.057 1.00 76.00 267 PRO A CA 1
ATOM 2049 C C . PRO A 1 267 ? 13.081 -3.098 -11.495 1.00 76.00 267 PRO A C 1
ATOM 2051 O O . PRO A 1 267 ? 13.560 -4.224 -11.398 1.00 76.00 267 PRO A O 1
ATOM 2054 N N . PHE A 1 268 ? 11.823 -2.836 -11.120 1.00 72.94 268 PHE A N 1
ATOM 2055 C CA . PHE A 1 268 ? 10.946 -3.822 -10.501 1.00 72.94 268 PHE A CA 1
ATOM 2056 C C . PHE A 1 268 ? 10.573 -4.967 -11.456 1.00 72.94 268 PHE A C 1
ATOM 2058 O O . PHE A 1 268 ? 10.903 -6.108 -11.144 1.00 72.94 268 PHE A O 1
ATOM 2065 N N . PRO A 1 269 ? 9.971 -4.737 -12.641 1.00 79.25 269 PRO A N 1
ATOM 2066 C CA . PRO A 1 269 ? 9.665 -5.845 -13.546 1.00 79.25 269 PRO A CA 1
ATOM 2067 C C . PRO A 1 269 ? 10.905 -6.661 -13.937 1.00 79.25 269 PRO A C 1
ATOM 2069 O O . PRO A 1 269 ? 10.819 -7.880 -14.057 1.00 79.25 269 PRO A O 1
ATOM 2072 N N . ILE A 1 270 ? 12.061 -6.002 -14.079 1.00 85.38 270 ILE A N 1
ATOM 2073 C CA . ILE A 1 270 ? 13.342 -6.629 -14.433 1.00 85.38 270 ILE A CA 1
ATOM 2074 C C . ILE A 1 270 ? 13.766 -7.626 -13.356 1.00 85.38 270 ILE A C 1
ATOM 2076 O O . ILE A 1 270 ? 13.987 -8.805 -13.631 1.00 85.38 270 ILE A O 1
ATOM 2080 N N . GLU A 1 271 ? 13.846 -7.169 -12.109 1.00 82.12 271 GLU A N 1
ATOM 2081 C CA . GLU A 1 271 ? 14.272 -8.008 -10.994 1.00 82.12 271 GLU A CA 1
ATOM 2082 C C . GLU A 1 271 ? 13.218 -9.076 -10.645 1.00 82.12 271 GLU A C 1
ATOM 2084 O O . GLU A 1 271 ? 13.565 -10.198 -10.276 1.00 82.12 271 GLU A O 1
ATOM 2089 N N . MET A 1 272 ? 11.928 -8.781 -10.839 1.00 80.12 272 MET A N 1
ATOM 2090 C CA . MET A 1 272 ? 10.858 -9.778 -10.748 1.00 80.12 272 MET A CA 1
ATOM 2091 C C . MET A 1 272 ? 11.068 -10.912 -11.761 1.00 80.12 272 MET A C 1
ATOM 2093 O O . MET A 1 272 ? 11.053 -12.082 -11.370 1.00 80.12 272 MET A O 1
ATOM 2097 N N . ARG A 1 273 ? 11.355 -10.588 -13.029 1.00 85.81 273 ARG A N 1
ATOM 2098 C CA . ARG A 1 273 ? 11.584 -11.605 -14.061 1.00 85.81 273 ARG A CA 1
ATOM 2099 C C . ARG A 1 273 ? 12.864 -12.409 -13.818 1.00 85.81 273 ARG A C 1
ATOM 2101 O O . ARG A 1 273 ? 12.835 -13.630 -13.947 1.00 85.81 273 ARG A O 1
ATOM 2108 N N . ARG A 1 274 ? 13.954 -11.775 -13.362 1.00 87.75 274 ARG A N 1
ATOM 2109 C CA . ARG A 1 274 ? 15.187 -12.475 -12.933 1.00 87.75 274 ARG A CA 1
ATOM 2110 C C . ARG A 1 274 ? 14.896 -13.541 -11.872 1.00 87.75 274 ARG A C 1
ATOM 2112 O O . ARG A 1 274 ? 15.364 -14.673 -11.981 1.00 87.75 274 ARG A O 1
ATOM 2119 N N . ARG A 1 275 ? 14.079 -13.208 -10.867 1.00 83.12 275 ARG A N 1
ATOM 2120 C CA . ARG A 1 275 ? 13.681 -14.145 -9.801 1.00 83.12 275 ARG A CA 1
ATOM 2121 C C . ARG A 1 275 ? 12.773 -15.265 -10.300 1.00 83.12 275 ARG A C 1
ATOM 2123 O O . ARG A 1 275 ? 12.952 -16.404 -9.870 1.00 83.12 275 ARG A O 1
ATOM 2130 N N . GLN A 1 276 ? 11.835 -14.964 -11.201 1.00 82.50 276 GLN A N 1
ATOM 2131 C CA . GLN A 1 276 ? 10.995 -15.973 -11.858 1.00 82.50 276 GLN A CA 1
ATOM 2132 C C . GLN A 1 276 ? 11.850 -16.998 -12.612 1.00 82.50 276 GLN A C 1
ATOM 2134 O O . GLN A 1 276 ? 11.696 -18.197 -12.385 1.00 82.50 276 GLN A O 1
ATOM 2139 N N . ILE A 1 277 ? 12.809 -16.529 -13.419 1.00 85.94 277 ILE A N 1
ATOM 2140 C CA . ILE A 1 277 ? 13.751 -17.380 -14.160 1.00 85.94 277 ILE A CA 1
ATOM 2141 C C . ILE A 1 277 ? 14.580 -18.234 -13.197 1.00 85.94 277 ILE A C 1
ATOM 2143 O O . ILE A 1 277 ? 14.613 -19.455 -13.331 1.00 85.94 277 ILE A O 1
ATOM 2147 N N . ALA A 1 278 ? 15.204 -17.611 -12.193 1.00 87.00 278 ALA A N 1
ATOM 2148 C CA . ALA A 1 278 ? 16.050 -18.311 -11.226 1.00 87.00 278 ALA A CA 1
ATOM 2149 C C . ALA A 1 278 ? 15.290 -19.380 -10.421 1.00 87.00 278 ALA A C 1
ATOM 2151 O O . ALA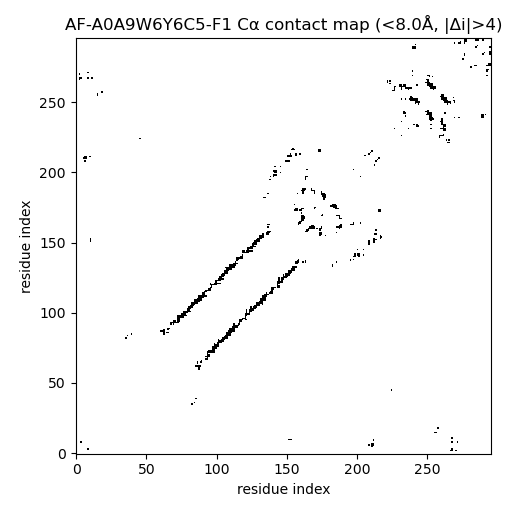 A 1 278 ? 15.865 -20.402 -10.055 1.00 87.00 278 ALA A O 1
ATOM 2152 N N . SER A 1 279 ? 14.001 -19.150 -10.158 1.00 83.75 279 SER A N 1
ATOM 2153 C CA . SER A 1 279 ? 13.144 -20.064 -9.392 1.00 83.75 279 SER A CA 1
ATOM 2154 C C . SER A 1 279 ? 12.381 -21.062 -10.271 1.00 83.75 279 SER A C 1
ATOM 2156 O O . SER A 1 279 ? 11.671 -21.910 -9.737 1.00 83.75 279 SER A O 1
ATOM 2158 N N . GLY A 1 280 ? 12.481 -20.957 -11.602 1.00 81.69 280 GLY A N 1
ATOM 2159 C CA . GLY A 1 280 ? 11.706 -21.772 -12.541 1.00 81.69 280 GLY A CA 1
ATOM 2160 C C . GLY A 1 280 ? 10.189 -21.575 -12.425 1.00 81.69 280 GLY A C 1
ATOM 2161 O O . GLY A 1 280 ? 9.433 -22.525 -12.623 1.00 81.69 280 GLY A O 1
ATOM 2162 N N . LEU A 1 281 ? 9.741 -20.370 -12.055 1.00 81.38 281 LEU A N 1
ATOM 2163 C CA . LEU A 1 281 ? 8.330 -20.034 -11.848 1.00 81.38 281 LEU A CA 1
ATOM 2164 C C . LEU A 1 281 ? 7.774 -19.222 -13.023 1.00 81.38 281 LEU A C 1
ATOM 2166 O O . LEU A 1 281 ? 8.430 -18.308 -13.518 1.00 81.38 281 LEU A O 1
ATOM 2170 N N . GLY A 1 282 ? 6.527 -19.504 -13.404 1.00 74.94 282 GLY A N 1
ATOM 2171 C CA . GLY A 1 282 ? 5.838 -18.817 -14.499 1.00 74.94 282 GLY A CA 1
ATOM 2172 C C . GLY A 1 282 ? 6.178 -19.388 -15.877 1.00 74.94 282 GLY A C 1
ATOM 2173 O O . GLY A 1 282 ? 6.551 -20.556 -16.007 1.00 74.94 282 GLY A O 1
ATOM 2174 N N . ASP A 1 283 ? 6.014 -18.565 -16.910 1.00 80.81 283 ASP A N 1
ATOM 2175 C CA . ASP A 1 283 ? 6.282 -18.968 -18.288 1.00 80.81 283 ASP A CA 1
ATOM 2176 C C . ASP A 1 283 ? 7.768 -19.251 -18.511 1.00 80.81 283 ASP A C 1
ATOM 2178 O O . ASP A 1 283 ? 8.639 -18.508 -18.036 1.00 80.81 283 ASP A O 1
ATOM 2182 N N . LYS A 1 284 ? 8.043 -20.310 -19.286 1.00 88.44 284 LYS A N 1
ATOM 2183 C CA . LYS A 1 284 ? 9.402 -20.660 -19.715 1.00 88.44 284 LYS A CA 1
ATOM 2184 C C . LYS A 1 284 ? 10.049 -19.449 -20.371 1.00 88.44 284 LYS A C 1
ATOM 2186 O O . LYS A 1 284 ? 9.450 -18.829 -21.245 1.00 88.44 284 LYS A O 1
ATOM 2191 N N . CYS A 1 285 ? 11.262 -19.133 -19.939 1.00 92.00 285 CYS A N 1
ATOM 2192 C CA . CYS A 1 285 ? 11.990 -18.015 -20.504 1.00 92.00 285 CYS A CA 1
ATOM 2193 C C . CYS A 1 285 ? 12.500 -18.326 -21.912 1.00 92.00 285 CYS A C 1
ATOM 2195 O O . CYS A 1 285 ? 12.806 -19.476 -22.236 1.00 92.00 285 CYS A O 1
ATOM 2197 N N . ASP A 1 286 ? 12.572 -17.293 -22.745 1.00 94.06 286 ASP A N 1
ATOM 2198 C CA . ASP A 1 286 ? 13.182 -17.357 -24.069 1.00 94.06 286 ASP A CA 1
ATOM 2199 C C . ASP A 1 286 ? 14.701 -17.130 -23.940 1.00 94.06 286 ASP A C 1
ATOM 2201 O O . ASP A 1 286 ? 15.126 -16.020 -23.606 1.00 94.06 286 ASP A O 1
ATOM 2205 N N . PRO A 1 287 ? 15.552 -18.132 -24.224 1.00 94.62 287 PRO A N 1
ATOM 2206 C CA . PRO A 1 287 ? 17.001 -18.011 -24.057 1.00 94.62 287 PRO A CA 1
ATOM 2207 C C . PRO A 1 287 ? 17.647 -17.042 -25.054 1.00 94.62 287 PRO A C 1
ATOM 2209 O O . PRO A 1 287 ? 18.796 -16.661 -24.872 1.00 94.62 287 PRO A O 1
ATOM 2212 N N . THR A 1 288 ? 16.937 -16.614 -26.100 1.00 94.19 288 THR A N 1
ATOM 2213 C CA . THR A 1 288 ? 17.422 -15.612 -27.059 1.00 94.19 288 THR A CA 1
ATOM 2214 C C . THR A 1 288 ? 17.121 -14.200 -26.569 1.00 94.19 288 THR A C 1
ATOM 2216 O O . THR A 1 288 ? 17.967 -13.311 -26.649 1.00 94.19 288 THR A O 1
ATOM 2219 N N . VAL A 1 289 ? 15.907 -13.981 -26.059 1.00 94.25 289 VAL A N 1
ATOM 2220 C CA . VAL A 1 289 ? 15.419 -12.652 -25.656 1.00 94.25 289 VAL A CA 1
ATOM 2221 C C . VAL A 1 289 ? 15.785 -12.318 -24.210 1.00 94.25 289 VAL A C 1
ATOM 2223 O O . VAL A 1 289 ? 16.058 -11.161 -23.894 1.00 94.25 289 VAL A O 1
ATOM 2226 N N . GLU A 1 290 ? 15.812 -13.322 -23.337 1.00 95.44 290 GLU A N 1
ATOM 2227 C CA . GLU A 1 290 ? 15.916 -13.186 -21.881 1.00 95.44 290 GLU A CA 1
ATOM 2228 C C . GLU A 1 290 ? 17.268 -13.668 -21.331 1.00 95.44 290 GLU A C 1
ATOM 2230 O O . GLU A 1 290 ? 17.446 -13.765 -20.115 1.00 95.44 290 GLU A O 1
ATOM 2235 N N . ALA A 1 291 ? 18.254 -13.937 -22.197 1.00 94.88 291 ALA A N 1
ATOM 2236 C CA . ALA A 1 291 ? 19.614 -14.311 -21.784 1.00 94.88 291 ALA A CA 1
ATOM 2237 C C . ALA A 1 291 ? 20.213 -13.307 -20.786 1.00 94.88 291 ALA A C 1
ATOM 2239 O O . ALA A 1 291 ? 20.832 -13.677 -19.790 1.00 94.88 291 ALA A O 1
ATOM 2240 N N . TRP A 1 292 ? 19.970 -12.016 -21.024 1.00 93.31 292 TRP A N 1
ATOM 2241 C CA . TRP A 1 292 ? 20.438 -10.910 -20.185 1.00 93.31 292 TRP A CA 1
ATOM 2242 C C . TRP A 1 292 ? 19.771 -10.866 -18.793 1.00 93.31 292 TRP A C 1
ATOM 2244 O O . TRP A 1 292 ? 20.274 -10.213 -17.877 1.00 93.31 292 TRP A O 1
ATOM 2254 N N . LEU A 1 293 ? 18.662 -11.591 -18.611 1.00 92.94 293 LEU A N 1
ATOM 2255 C CA . LEU A 1 293 ? 17.981 -11.802 -17.329 1.00 92.94 293 LEU A CA 1
ATOM 2256 C C . LEU A 1 293 ? 18.431 -13.097 -16.631 1.00 92.94 293 LEU A C 1
ATOM 2258 O O . LEU A 1 293 ? 17.951 -13.396 -15.540 1.00 92.94 293 LEU A O 1
ATOM 2262 N N . GLY A 1 294 ? 19.354 -13.855 -17.231 1.00 93.06 294 GLY A N 1
ATOM 2263 C CA . GLY A 1 294 ? 19.863 -15.118 -16.694 1.00 93.06 294 GLY A CA 1
ATOM 2264 C C . GLY A 1 294 ? 19.148 -16.366 -17.213 1.00 93.06 294 GLY A C 1
ATOM 2265 O O . GLY A 1 294 ? 19.367 -17.444 -16.657 1.00 93.06 294 GLY A O 1
ATOM 2266 N N . CYS A 1 295 ? 18.317 -16.245 -18.257 1.00 94.75 295 CYS A N 1
ATOM 2267 C CA . CYS A 1 295 ? 17.756 -17.407 -18.947 1.00 94.75 295 CYS A CA 1
ATOM 2268 C C . CYS A 1 295 ? 18.874 -18.214 -19.625 1.00 94.75 295 CYS A C 1
ATOM 2270 O O . CYS A 1 295 ? 19.810 -17.631 -20.178 1.00 94.75 295 CYS A O 1
ATOM 2272 N N . LYS A 1 296 ? 18.783 -19.544 -19.565 1.00 88.88 296 LYS A N 1
ATOM 2273 C CA . LYS A 1 296 ? 19.746 -20.481 -20.155 1.00 88.88 296 LYS A CA 1
ATOM 2274 C C . LYS A 1 296 ? 19.038 -21.471 -21.061 1.00 88.88 296 LYS A C 1
ATOM 2276 O O . LYS A 1 296 ? 17.935 -21.911 -20.669 1.00 88.88 296 LYS A O 1
#

Radius of gyration: 20.93 Å; Cα contacts (8 Å, |Δi|>4): 496; chains: 1; bounding box: 49×53×57 Å

Solvent-accessible surface area (backbone atoms only — not comparable to full-atom values): 17418 Å² total; per-residue (Å²): 132,73,93,61,53,83,46,47,54,62,50,47,50,72,72,56,75,62,73,83,56,50,65,57,48,66,69,58,59,79,75,61,96,71,89,81,84,88,78,87,83,86,85,74,88,85,70,87,79,77,89,85,81,92,77,92,76,78,82,73,89,75,48,96,54,65,74,72,64,65,65,76,32,57,86,33,40,83,43,38,72,48,77,49,65,50,33,41,75,25,49,66,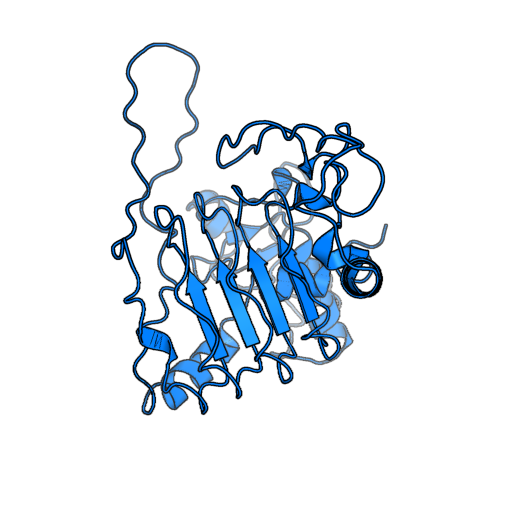64,48,55,46,68,19,27,47,42,20,30,34,43,36,43,32,38,24,50,45,24,48,59,67,54,69,45,72,41,26,55,52,23,30,34,41,37,41,31,34,41,60,48,29,60,57,79,63,71,39,64,42,38,74,60,49,78,42,53,34,37,37,93,34,46,25,23,69,20,21,34,33,71,54,74,60,43,67,85,42,75,57,19,37,60,36,87,87,82,66,43,71,52,59,64,67,60,69,90,90,57,86,67,79,68,63,45,71,56,29,47,54,52,45,61,78,29,35,50,20,45,62,38,83,75,84,57,71,93,62,64,76,74,80,73,46,71,80,43,22,5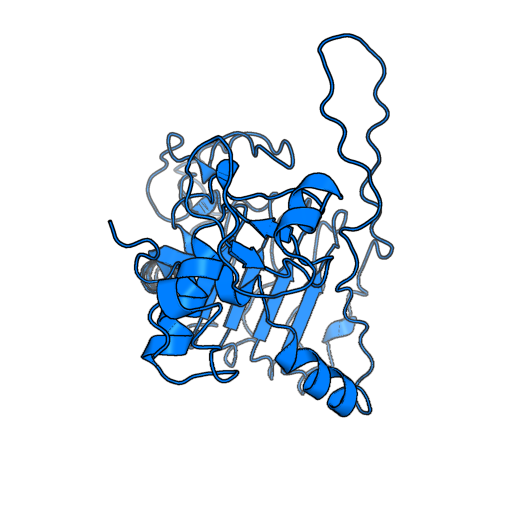8,76,26,73,77,41,69,58,25,72,30,92,49,100,81,71,55,73,26,30,8,38,60,64,92,83,47,65,40,16,51,35,68,47,63,60,69,55,55,50,49,29,50,28,58,78,67,72,45,81,77,84,75,48,51,84,54,26,38,93,53,69,34,119

Nearest PDB structures (foldseek):
  4fcg-assembly1_A  TM=7.819E-01  e=3.950E-01  Xanthomonas euvesicatoria pv. vesicatoria str. 85-10
  8wvv-assembly1_A  TM=7.919E-01  e=6.009E-01  Homo sapiens
  8wvw-assembly1_A  TM=7.136E-01  e=1.664E+00  Homo sapiens

Foldseek 3Di:
DPLDDPQNLVQVCVVFPDPVCVVVVVVVVVPDDDDDCLDDAPDDDDDDDDDDDDDDDDPDQDDPDQADDQCPQQQVCCDAEDADESNQNHQAHHANQNPLNYAEDAYYNHQNHAAYHACQSVLNHQYYYAYNNLNYQAHHACVSHLNHPYDAYAQADNCLAQQLLHDHHQVAPRQPQRPPPRRHGHHHDDPPDPPSHHDPSNSVSCVVNVCRRVNHHDDCLQVDDADDPVQLVQCVQPFQAFRADPVRQTWTQHCGSVHRGGTGSHCSVLVVVLVCQVVVHDDQDDCVRNVVSVHD

Secondary structure (DSSP, 8-state):
--SS-TTHHHHHHTTS--GGGHHHHHHHTTS---------SSS---PPPPS------------S-S---TTTTTT-TT--EEEEE--TT---PPP-TT-TT--EEEEE--SS---PPP-TT-TT--EEEEES-TT--SPPP-GGGTT-SEEEEES--GGGTBSSSSSB-TTSGGGS--TTT-PPPP-PPPTT-SSSPPPHHHHHHHHHTHHHHSPPPPPGGG---S--HHHHGGGTT-TT-B---TT----EEE-GGGS--EEE--HHHHHHHHHHHHHT-SSPP-TTTSGGGT--